Protein AF-A0A1I7U1T8-F1 (afdb_monomer_lite)

Secondary structure (DSSP, 8-state):
-PPPPTTTTS-------TTEETTEE--TT-EEEEEETTEEEEEEEEEEETTEEEEEETTTTEEEEEEGGGEE---HHHHHHHHHHHHT-GGGTT-HHHHHHHHHHHHHHHH------PPPPPP--S-EE-TTTTTT--SPPS---PPPTTEEEEEETTTEEEEEESSPPPTT--------EEEEHHHHHHHHHHHHHHT-TT----EEEEEEEETTEEEEEEEE-SSS--TT-

Foldseek 3Di:
DDDDDPPPPPDDPDPADQQADVNHHADQQAWWWACDPNDTAIWGFHADDGQWTWIQRPVPRDIDIDGSNRIHDDQLVCLVVVLVVRVPDPSCPVVVVRSVVVVVSSVCNVPDDPPDPDDDDDAPQAEAEDPQCCVQDDDGDPDWFDADPQKDWDADDSLGIDIDGNDDDDPPDDRTDWHAYKHAPVVLVVVVVVLVVVPDPNDDWSKDWDWDDRPPDIGIIIGGCPPHTDNND

Organism: NCBI:txid1561998

Radius of gyration: 25.33 Å; chains: 1; bounding box: 54×49×69 Å

Structure (mmCIF, N/CA/C/O backbone):
data_AF-A0A1I7U1T8-F1
#
_entry.id   AF-A0A1I7U1T8-F1
#
loop_
_atom_site.group_PDB
_atom_site.id
_atom_site.type_symbol
_atom_site.label_atom_id
_atom_site.label_alt_id
_atom_site.label_comp_id
_atom_site.label_asym_id
_atom_site.label_entity_id
_atom_site.label_seq_id
_atom_site.pdbx_PDB_ins_code
_atom_site.Cartn_x
_atom_site.Cartn_y
_atom_site.Cartn_z
_atom_site.occupancy
_atom_site.B_iso_or_equiv
_atom_site.auth_seq_id
_atom_site.auth_comp_id
_atom_site.auth_asym_id
_atom_site.auth_atom_id
_atom_site.pdbx_PDB_model_num
ATOM 1 N N . MET A 1 1 ? -16.651 -28.161 5.334 1.00 35.50 1 MET A N 1
ATOM 2 C CA . MET A 1 1 ? -15.956 -26.950 4.847 1.00 35.50 1 MET A CA 1
ATOM 3 C C . MET A 1 1 ? -14.754 -26.743 5.749 1.00 35.50 1 MET A C 1
ATOM 5 O O . MET A 1 1 ? -14.942 -26.577 6.946 1.00 35.50 1 MET A O 1
ATOM 9 N N . ALA A 1 2 ? -13.546 -26.927 5.217 1.00 25.56 2 ALA A N 1
ATOM 10 C CA . ALA A 1 2 ? -12.315 -26.902 5.999 1.00 25.56 2 ALA A CA 1
ATOM 11 C C . ALA A 1 2 ? -11.925 -25.450 6.305 1.00 25.56 2 ALA A C 1
ATOM 13 O O . ALA A 1 2 ? -11.738 -24.650 5.391 1.00 25.56 2 ALA A O 1
ATOM 14 N N . PHE A 1 3 ? -11.850 -25.121 7.593 1.00 28.31 3 PHE A N 1
ATOM 15 C CA . PHE A 1 3 ? -11.291 -23.865 8.074 1.00 28.31 3 PHE A CA 1
ATOM 16 C C . PHE A 1 3 ? -9.786 -23.832 7.788 1.00 28.31 3 PHE A C 1
ATOM 18 O O . PHE A 1 3 ? -9.118 -24.864 7.858 1.00 28.31 3 PHE A O 1
ATOM 25 N N . GLY A 1 4 ? -9.282 -22.646 7.436 1.00 32.53 4 GLY A N 1
ATOM 26 C CA . GLY A 1 4 ? -7.881 -22.398 7.106 1.00 32.53 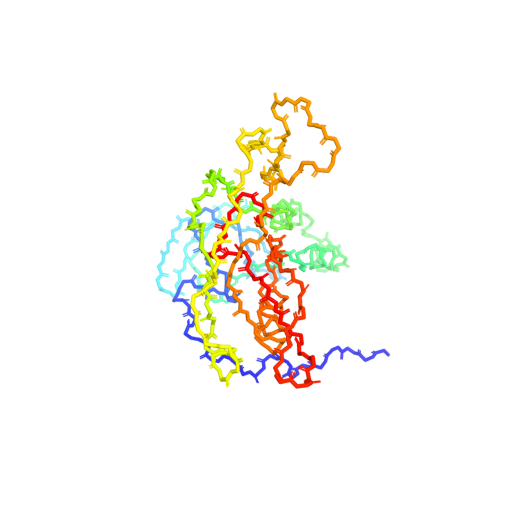4 GLY A CA 1
ATOM 27 C C . GLY A 1 4 ? -6.918 -23.002 8.127 1.00 32.53 4 GLY A C 1
ATOM 28 O O . GLY A 1 4 ? -7.147 -22.965 9.336 1.00 32.53 4 GLY A O 1
ATOM 29 N N . ASN A 1 5 ? -5.855 -23.597 7.598 1.00 28.83 5 ASN A N 1
ATOM 30 C CA . ASN A 1 5 ? -4.839 -24.327 8.336 1.00 28.83 5 ASN A CA 1
ATOM 31 C C . ASN A 1 5 ? -4.191 -23.408 9.391 1.00 28.83 5 ASN A C 1
ATOM 33 O O . ASN A 1 5 ? -3.573 -22.405 9.048 1.00 28.83 5 ASN A O 1
ATOM 37 N N . GLN A 1 6 ? -4.274 -23.764 10.678 1.00 37.41 6 GLN A N 1
ATOM 38 C CA . GLN A 1 6 ? -3.657 -23.027 11.800 1.00 37.41 6 GLN A CA 1
ATOM 39 C C . GLN A 1 6 ? -2.109 -23.010 11.772 1.00 37.41 6 GLN A C 1
ATOM 41 O O . GLN A 1 6 ? -1.472 -22.494 12.690 1.00 37.41 6 GLN A O 1
ATOM 46 N N . ASN A 1 7 ? -1.492 -23.561 10.724 1.00 36.50 7 ASN A N 1
ATOM 47 C CA . ASN A 1 7 ? -0.044 -23.678 10.572 1.00 36.50 7 ASN A CA 1
ATOM 48 C C . ASN A 1 7 ? 0.625 -22.484 9.866 1.00 36.50 7 ASN A C 1
ATOM 50 O O . ASN A 1 7 ? 1.849 -22.397 9.913 1.00 36.50 7 ASN A O 1
ATOM 54 N N . ASP A 1 8 ? -0.129 -21.531 9.308 1.00 37.78 8 ASP A N 1
ATOM 55 C CA . ASP A 1 8 ? 0.453 -20.354 8.628 1.00 37.78 8 ASP A CA 1
ATOM 56 C C . ASP A 1 8 ? 0.941 -19.250 9.591 1.00 37.78 8 ASP A C 1
ATOM 58 O O . ASP A 1 8 ? 1.492 -18.240 9.164 1.00 37.78 8 ASP A O 1
ATOM 62 N N . LEU A 1 9 ? 0.796 -19.440 10.909 1.00 39.72 9 LEU A N 1
ATOM 63 C CA . LEU A 1 9 ? 1.248 -18.487 11.937 1.00 39.72 9 LEU A CA 1
ATOM 64 C C . LEU A 1 9 ? 2.606 -18.837 12.571 1.00 39.72 9 LEU A C 1
ATOM 66 O O . LEU A 1 9 ? 3.002 -18.211 13.554 1.00 39.72 9 LEU A O 1
ATOM 70 N N . LYS A 1 10 ? 3.341 -19.830 12.053 1.00 41.06 10 LYS A N 1
ATOM 71 C CA . LYS A 1 10 ? 4.629 -20.254 12.630 1.00 41.06 10 LYS A CA 1
ATOM 72 C C . LYS A 1 10 ? 5.784 -20.173 11.635 1.00 41.06 10 LYS A C 1
ATOM 74 O O . LYS A 1 10 ? 6.161 -21.185 11.053 1.00 41.06 10 LYS A O 1
ATOM 79 N N . LYS A 1 11 ? 6.374 -18.979 11.524 1.00 37.72 11 LYS A N 1
ATOM 80 C CA . LYS A 1 11 ? 7.823 -18.691 11.412 1.00 37.72 11 LYS A CA 1
ATOM 81 C C . LYS A 1 11 ? 7.998 -17.291 10.837 1.00 37.72 11 LYS A C 1
ATOM 83 O O . LYS A 1 11 ? 8.074 -17.125 9.633 1.00 37.72 11 LYS A O 1
ATOM 88 N N . ASP A 1 12 ? 8.056 -16.314 11.723 1.00 37.75 12 ASP A N 1
ATOM 89 C CA . ASP A 1 12 ? 8.721 -15.039 11.480 1.00 37.75 12 ASP A CA 1
ATOM 90 C C . ASP A 1 12 ? 8.930 -14.430 12.869 1.00 37.75 12 ASP A C 1
ATOM 92 O O . ASP A 1 12 ? 8.155 -13.598 13.337 1.00 37.75 12 ASP A O 1
ATOM 96 N N . GLU A 1 13 ? 9.964 -14.890 13.577 1.00 39.41 13 GLU A N 1
ATOM 97 C CA . GLU A 1 13 ? 10.547 -14.116 14.680 1.00 39.41 13 GLU A CA 1
ATOM 98 C C . GLU A 1 13 ? 11.261 -12.905 14.062 1.00 39.41 13 GLU A C 1
ATOM 100 O O . GLU A 1 13 ? 12.484 -12.809 14.029 1.00 39.41 13 GLU A O 1
ATOM 105 N N . LYS A 1 14 ? 10.479 -11.999 13.469 1.00 46.69 14 LYS A N 1
ATOM 106 C CA . LYS A 1 14 ? 10.933 -10.650 13.157 1.00 46.69 14 LYS A CA 1
ATOM 107 C C . LYS A 1 14 ? 11.093 -9.930 14.488 1.00 46.69 14 LYS A C 1
ATOM 109 O O . LYS A 1 14 ? 10.280 -10.124 15.392 1.00 46.69 14 LYS A O 1
ATOM 114 N N . GLU A 1 15 ? 12.135 -9.113 14.600 1.00 43.22 15 GLU A N 1
ATOM 115 C CA . GLU A 1 15 ? 12.302 -8.138 15.677 1.00 43.22 15 GLU A CA 1
ATOM 116 C C . GLU A 1 15 ? 11.056 -7.243 15.713 1.00 43.22 15 GLU A C 1
ATOM 118 O O . GLU A 1 15 ? 10.948 -6.238 15.010 1.00 43.22 15 GLU A O 1
ATOM 123 N N . ASN A 1 16 ? 10.046 -7.674 16.467 1.00 45.03 16 ASN A N 1
ATOM 124 C CA . ASN A 1 16 ? 8.816 -6.931 16.646 1.00 45.03 16 ASN A CA 1
ATOM 125 C C . ASN A 1 16 ? 9.204 -5.615 17.312 1.00 45.03 16 ASN A C 1
ATOM 127 O O . ASN A 1 16 ? 9.853 -5.622 18.359 1.00 45.03 16 ASN A O 1
ATOM 131 N N . CYS A 1 17 ? 8.824 -4.488 16.705 1.00 47.19 17 CYS A N 1
ATOM 132 C CA . CYS A 1 17 ? 9.044 -3.187 17.324 1.00 47.19 17 CYS A CA 1
ATOM 133 C C . CYS A 1 17 ? 8.508 -3.230 18.766 1.00 47.19 17 CYS A C 1
ATOM 135 O O . CYS A 1 17 ? 7.403 -3.718 18.997 1.00 47.19 17 CYS A O 1
ATOM 137 N N . GLU A 1 18 ? 9.282 -2.736 19.738 1.00 46.44 18 GLU A N 1
ATOM 138 C CA . GLU A 1 18 ? 8.973 -2.891 21.175 1.00 46.44 18 GLU A CA 1
ATOM 139 C C . GLU A 1 18 ? 7.609 -2.291 21.580 1.00 46.44 18 GLU A C 1
ATOM 141 O O . GLU A 1 18 ? 7.050 -2.636 22.618 1.00 46.44 18 GLU A O 1
ATOM 146 N N . ASN A 1 19 ? 7.062 -1.409 20.738 1.00 43.09 19 ASN A N 1
ATOM 147 C CA . ASN A 1 19 ? 5.770 -0.739 20.911 1.00 43.09 19 ASN A CA 1
ATOM 148 C C . ASN A 1 19 ? 4.674 -1.278 19.969 1.00 43.09 19 ASN A C 1
ATOM 150 O O . ASN A 1 19 ? 3.601 -0.680 19.852 1.00 43.09 19 ASN A O 1
ATOM 154 N N . CYS A 1 20 ? 4.956 -2.362 19.248 1.00 49.81 20 CYS A N 1
ATOM 155 C CA . CYS A 1 20 ? 4.094 -2.929 18.226 1.00 49.81 20 CYS A CA 1
ATOM 156 C C . CYS A 1 20 ? 3.466 -4.232 18.729 1.00 49.81 20 CYS A C 1
ATOM 158 O O . CYS A 1 20 ? 4.148 -5.213 19.007 1.00 49.81 20 CYS A O 1
ATOM 160 N N . MET A 1 21 ? 2.139 -4.254 18.797 1.00 53.59 21 MET A N 1
ATOM 161 C CA . MET A 1 21 ? 1.345 -5.449 19.079 1.00 53.59 21 MET A CA 1
ATOM 162 C C . MET A 1 21 ? 0.766 -5.949 17.758 1.00 53.59 21 MET A C 1
ATOM 164 O O . MET A 1 21 ? 0.070 -5.195 17.080 1.00 53.59 21 MET A O 1
ATOM 168 N N . PHE A 1 22 ? 1.080 -7.187 17.361 1.00 53.50 22 PHE A N 1
ATOM 169 C CA . PHE A 1 22 ? 0.676 -7.750 16.060 1.00 53.50 22 PHE A CA 1
ATOM 170 C C . PHE A 1 22 ? 1.035 -6.829 14.871 1.00 53.50 22 PHE A C 1
ATOM 172 O O . PHE A 1 22 ? 0.193 -6.541 14.021 1.00 53.50 22 PHE A O 1
ATOM 179 N N . ASN A 1 23 ? 2.265 -6.296 14.845 1.00 49.19 23 ASN A N 1
ATOM 180 C CA . ASN A 1 23 ? 2.746 -5.320 13.848 1.00 49.19 23 ASN A CA 1
ATOM 181 C C . ASN A 1 23 ? 1.962 -3.994 13.780 1.00 49.19 23 ASN A C 1
ATOM 183 O O . ASN A 1 23 ? 2.115 -3.233 12.829 1.00 49.19 23 ASN A O 1
ATOM 187 N N . THR A 1 24 ? 1.146 -3.676 14.789 1.00 56.00 24 THR A N 1
ATOM 188 C CA . THR A 1 24 ? 0.450 -2.389 14.888 1.00 56.00 24 THR A CA 1
ATOM 189 C C . THR A 1 24 ? 1.041 -1.565 16.027 1.00 56.00 24 THR A C 1
ATOM 191 O O . THR A 1 24 ? 0.975 -1.967 17.189 1.00 56.00 24 THR A O 1
ATOM 194 N N . GLN A 1 25 ? 1.609 -0.400 15.704 1.00 64.31 25 GLN A N 1
ATOM 195 C CA . GLN A 1 25 ? 2.043 0.572 16.708 1.00 64.31 25 GLN A CA 1
ATOM 196 C C . GLN A 1 25 ? 0.813 1.121 17.446 1.00 64.31 25 GLN A C 1
ATOM 198 O O . GLN A 1 25 ? -0.142 1.569 16.809 1.00 64.31 25 GLN A O 1
ATOM 203 N N . MET A 1 26 ? 0.833 1.086 18.778 1.00 72.31 26 MET A N 1
ATOM 204 C CA . MET A 1 26 ? -0.190 1.714 19.619 1.00 72.31 26 MET A CA 1
ATOM 205 C C . MET A 1 26 ? 0.334 3.055 20.145 1.00 72.31 26 MET A C 1
ATOM 207 O O . MET A 1 26 ? 1.429 3.117 20.703 1.00 72.31 26 MET A O 1
ATOM 211 N N . ARG A 1 27 ? -0.419 4.134 19.936 1.00 74.62 27 ARG A N 1
ATOM 212 C CA . ARG A 1 27 ? -0.057 5.510 20.301 1.00 74.62 27 ARG A CA 1
ATOM 213 C C . ARG A 1 27 ? -1.018 6.062 21.347 1.00 74.62 27 ARG A C 1
ATOM 215 O O . ARG A 1 27 ? -2.168 5.641 21.439 1.00 74.62 27 ARG A O 1
ATOM 222 N N . VAL A 1 28 ? -0.557 7.049 22.112 1.00 81.12 28 VAL A N 1
ATOM 223 C CA . VAL A 1 28 ? -1.450 7.855 22.957 1.00 81.12 28 VAL A CA 1
ATOM 224 C C . VAL A 1 28 ? -2.541 8.473 22.078 1.00 81.12 28 VAL A C 1
ATOM 226 O O . VAL A 1 28 ? -2.252 8.985 21.000 1.00 81.12 28 VAL A O 1
ATOM 229 N N . GLY A 1 29 ? -3.789 8.388 22.530 1.00 82.31 29 GLY A N 1
ATOM 230 C CA . GLY A 1 29 ? -4.977 8.812 21.793 1.00 82.31 29 GLY A CA 1
ATOM 231 C C . GLY A 1 29 ? -5.651 7.710 20.971 1.00 82.31 29 GLY A C 1
ATOM 232 O O . GLY A 1 29 ? -6.831 7.863 20.653 1.00 82.31 29 GLY A O 1
ATOM 233 N N . ASP A 1 30 ? -4.972 6.591 20.684 1.00 83.44 30 ASP A N 1
ATOM 234 C CA . ASP A 1 30 ? -5.569 5.498 19.908 1.00 83.44 30 ASP A CA 1
ATOM 235 C C . ASP A 1 30 ? -6.756 4.857 20.645 1.00 83.44 30 ASP A C 1
ATOM 237 O O . ASP A 1 30 ? -6.697 4.579 21.850 1.00 83.44 30 ASP A O 1
ATOM 241 N N . GLY A 1 31 ? -7.815 4.567 19.884 1.00 88.00 31 GLY A N 1
ATOM 242 C CA . GLY A 1 31 ? -8.914 3.701 20.304 1.00 88.00 31 GLY A CA 1
ATOM 243 C C . GLY A 1 31 ? -8.498 2.228 20.287 1.00 88.00 31 GLY A C 1
ATOM 244 O O . GLY A 1 31 ? -7.951 1.727 19.300 1.00 88.00 31 GLY A O 1
ATOM 245 N N . VAL A 1 32 ? -8.760 1.531 21.387 1.00 90.31 32 VAL A N 1
ATOM 246 C CA . VAL A 1 32 ? -8.413 0.122 21.609 1.00 90.31 32 VAL A CA 1
ATOM 247 C C . VAL A 1 32 ? -9.544 -0.598 22.338 1.00 90.31 32 VAL A C 1
ATOM 249 O O . VAL A 1 32 ? -10.439 0.033 22.895 1.00 90.31 32 VAL A O 1
ATOM 252 N N . LEU A 1 33 ? -9.506 -1.928 22.348 1.00 92.00 33 LEU A N 1
ATOM 253 C CA . LEU A 1 33 ? -10.400 -2.749 23.153 1.00 92.00 33 LEU A CA 1
ATOM 254 C C . LEU A 1 33 ? -9.673 -3.355 24.348 1.00 92.00 33 LEU A C 1
ATOM 256 O O . LEU A 1 33 ? -8.547 -3.847 24.234 1.00 92.00 33 LEU A O 1
ATOM 260 N N . VAL A 1 34 ? -10.370 -3.374 25.480 1.00 92.56 34 VAL A N 1
ATOM 261 C CA . VAL A 1 34 ? -9.947 -4.037 26.714 1.00 92.56 34 VAL A CA 1
ATOM 262 C C . VAL A 1 34 ? -10.961 -5.087 27.105 1.00 92.56 34 VAL A C 1
ATOM 264 O O . VAL A 1 34 ? -12.157 -4.820 27.097 1.00 92.56 34 VAL A O 1
ATOM 267 N N . PHE A 1 35 ? -10.502 -6.282 27.459 1.00 90.00 35 PHE A N 1
ATOM 268 C CA . PHE A 1 35 ? -11.395 -7.317 27.962 1.00 90.00 35 PHE A CA 1
ATOM 269 C C . PHE A 1 35 ? -11.582 -7.149 29.473 1.00 90.00 35 PHE A C 1
ATOM 271 O O . PHE A 1 35 ? -10.647 -7.374 30.242 1.00 90.00 35 PHE A O 1
ATOM 278 N N . THR A 1 36 ? -12.769 -6.718 29.902 1.00 83.81 36 THR A N 1
ATOM 279 C CA . THR A 1 36 ? -13.114 -6.515 31.316 1.00 83.81 36 THR A CA 1
ATOM 280 C C . THR A 1 36 ? -14.557 -6.936 31.576 1.00 83.81 36 THR A C 1
ATOM 282 O O . THR A 1 36 ? -15.438 -6.721 30.746 1.00 83.81 36 THR A O 1
ATOM 285 N N . ASN A 1 37 ? -14.823 -7.528 32.745 1.00 76.88 37 ASN A N 1
ATOM 286 C CA . ASN A 1 37 ? -16.169 -7.969 33.137 1.00 76.88 37 ASN A CA 1
ATOM 287 C C . ASN A 1 37 ? -16.862 -8.807 32.041 1.00 76.88 37 ASN A C 1
ATOM 289 O O . ASN A 1 37 ? -17.996 -8.531 31.669 1.00 76.88 37 ASN A O 1
ATOM 293 N N . SER A 1 38 ? -16.141 -9.801 31.509 1.00 82.50 38 SER A N 1
ATOM 294 C CA . SER A 1 38 ? -16.616 -10.773 30.506 1.00 82.50 38 SER A CA 1
ATOM 295 C C . SER A 1 38 ? -16.892 -10.240 29.093 1.00 82.50 38 SER A C 1
ATOM 297 O O . SER A 1 38 ? -17.262 -11.029 28.225 1.00 82.50 38 SER A O 1
ATOM 299 N N . VAL A 1 39 ? -16.649 -8.953 28.822 1.00 90.00 39 VAL A N 1
ATOM 300 C CA . VAL A 1 39 ? -16.802 -8.348 27.489 1.00 90.00 39 VAL A CA 1
ATOM 301 C C . VAL A 1 39 ? -15.589 -7.519 27.087 1.00 90.00 39 VAL A C 1
ATOM 303 O O . VAL A 1 39 ? -14.865 -6.982 27.923 1.00 90.00 39 VAL A O 1
ATOM 306 N N . PHE A 1 40 ? -15.367 -7.367 25.782 1.00 92.19 40 PHE A N 1
ATOM 307 C CA . PHE A 1 40 ? -14.561 -6.252 25.293 1.00 92.19 40 PHE A CA 1
ATOM 308 C C . PHE A 1 40 ? -15.307 -4.942 25.503 1.00 92.19 40 PHE A C 1
ATOM 310 O O . PHE A 1 40 ? -16.483 -4.844 25.156 1.00 92.19 40 PHE A O 1
ATOM 317 N N . ARG A 1 41 ? -14.584 -3.948 26.012 1.00 92.81 41 ARG A N 1
ATOM 318 C CA . ARG A 1 41 ? -15.007 -2.558 26.147 1.00 92.81 41 ARG A CA 1
ATOM 319 C C . ARG A 1 41 ? -14.089 -1.657 25.349 1.00 92.81 41 ARG A C 1
ATOM 321 O O . ARG A 1 41 ? -12.888 -1.916 25.240 1.00 92.81 41 ARG A O 1
ATOM 328 N N . ALA A 1 42 ? -14.655 -0.582 24.827 1.00 93.44 42 ALA A N 1
ATOM 329 C CA . ALA A 1 42 ? -13.893 0.457 24.163 1.00 93.44 42 ALA A CA 1
ATOM 330 C C . ALA A 1 42 ? -13.079 1.264 25.182 1.00 93.44 42 ALA A C 1
ATOM 332 O O . ALA A 1 42 ? -13.598 1.702 26.211 1.00 93.44 42 ALA A O 1
ATOM 333 N N . ALA A 1 43 ? -11.805 1.490 24.886 1.00 94.31 43 ALA A N 1
ATOM 334 C CA . ALA A 1 43 ? -10.914 2.301 25.697 1.00 94.31 43 ALA A CA 1
ATOM 335 C C . ALA A 1 43 ? -10.026 3.191 24.820 1.00 94.31 43 ALA A C 1
ATOM 337 O O . ALA A 1 43 ? -9.859 2.947 23.623 1.00 94.31 43 ALA A O 1
ATOM 338 N N . ARG A 1 44 ? -9.443 4.228 25.420 1.00 92.75 44 ARG A N 1
ATOM 339 C CA . ARG A 1 44 ? -8.471 5.114 24.770 1.00 92.75 44 ARG A CA 1
ATOM 340 C C . ARG A 1 44 ? -7.162 5.113 25.538 1.00 92.75 44 ARG A C 1
ATOM 342 O O . ARG A 1 44 ? -7.169 5.218 26.760 1.00 92.75 44 ARG A O 1
ATOM 349 N N . ILE A 1 45 ? -6.041 5.014 24.827 1.00 90.25 45 ILE A N 1
ATOM 350 C CA . ILE A 1 45 ? -4.714 5.086 25.448 1.00 90.25 45 ILE A CA 1
ATOM 351 C C . ILE A 1 45 ? -4.458 6.521 25.914 1.00 90.25 45 ILE A C 1
ATOM 353 O O . ILE A 1 45 ? -4.412 7.437 25.096 1.00 90.25 45 ILE A O 1
ATOM 357 N N . MET A 1 46 ? -4.269 6.714 27.218 1.00 90.50 46 MET A N 1
ATOM 358 C CA . MET A 1 46 ? -4.057 8.034 27.824 1.00 90.50 46 MET A CA 1
ATOM 359 C C . MET A 1 46 ? -2.574 8.337 28.022 1.00 90.50 46 MET A C 1
ATOM 361 O O . MET A 1 46 ? -2.120 9.455 27.797 1.00 90.50 46 MET A O 1
ATOM 365 N N . SER A 1 47 ? -1.806 7.334 28.434 1.00 84.31 47 SER A N 1
ATOM 366 C CA . SER A 1 47 ? -0.359 7.416 28.620 1.00 84.31 47 SER A CA 1
ATOM 367 C C . SER A 1 47 ? 0.218 6.007 28.717 1.00 84.31 47 SER A C 1
ATOM 369 O O . SER A 1 47 ? -0.515 5.035 28.902 1.00 84.31 47 SER A O 1
ATOM 371 N N . GLY A 1 48 ? 1.531 5.850 28.579 1.00 71.62 48 GLY A N 1
ATOM 372 C CA . GLY A 1 48 ? 2.143 4.538 28.756 1.00 71.62 48 GLY A CA 1
ATOM 373 C C . GLY A 1 48 ? 3.541 4.415 28.179 1.00 71.62 48 GLY A C 1
ATOM 374 O O . GLY A 1 48 ? 4.036 5.316 27.504 1.00 71.62 48 GLY A O 1
ATOM 375 N N . GLY A 1 49 ? 4.168 3.281 28.482 1.00 64.12 49 GLY A N 1
ATOM 376 C CA . GLY A 1 49 ? 5.537 2.951 28.107 1.00 64.12 49 GLY A CA 1
ATOM 377 C C . GLY A 1 49 ? 5.725 1.438 27.993 1.00 64.12 49 GLY A C 1
ATOM 378 O O . GLY A 1 49 ? 4.760 0.694 27.818 1.00 64.12 49 GLY A O 1
ATOM 379 N N . ARG A 1 50 ? 6.974 0.967 28.078 1.00 62.19 50 ARG A N 1
ATOM 380 C CA . ARG A 1 50 ? 7.302 -0.453 27.867 1.00 62.19 50 ARG A CA 1
ATOM 381 C C . ARG A 1 50 ? 6.489 -1.363 28.799 1.00 62.19 50 ARG A C 1
ATOM 383 O O . ARG A 1 50 ? 6.560 -1.243 30.018 1.00 62.19 50 ARG A O 1
ATOM 390 N N . GLY A 1 51 ? 5.742 -2.297 28.209 1.00 74.44 51 GLY A N 1
ATOM 391 C CA . GLY A 1 51 ? 5.054 -3.393 28.902 1.00 74.44 51 GLY A CA 1
ATOM 392 C C . GLY A 1 51 ? 3.636 -3.099 29.407 1.00 74.44 51 GLY A C 1
ATOM 393 O O . GLY A 1 51 ? 2.823 -4.025 29.436 1.00 74.44 51 GLY A O 1
ATOM 394 N N . ALA A 1 52 ? 3.298 -1.850 29.741 1.00 85.88 52 ALA A N 1
ATOM 395 C CA . ALA A 1 52 ? 1.974 -1.473 30.241 1.00 85.88 52 ALA A CA 1
ATOM 396 C C . ALA A 1 52 ? 1.572 -0.047 29.844 1.00 85.88 52 ALA A C 1
ATOM 398 O O . ALA A 1 52 ? 2.406 0.846 29.682 1.00 85.88 52 ALA A O 1
ATOM 399 N N . VAL A 1 53 ? 0.265 0.160 29.721 1.00 89.25 53 VAL A N 1
ATOM 400 C CA . VAL A 1 53 ? -0.340 1.434 29.339 1.00 89.25 53 VAL A CA 1
ATOM 401 C C . VAL A 1 53 ? -1.516 1.759 30.250 1.00 89.25 53 VAL A C 1
ATOM 403 O O . VAL A 1 53 ? -2.185 0.864 30.771 1.00 89.25 53 VAL A O 1
ATOM 406 N N . VAL A 1 54 ? -1.760 3.051 30.443 1.00 92.62 54 VAL A N 1
ATOM 407 C CA . VAL A 1 54 ? -2.956 3.568 31.102 1.00 92.62 54 VAL A CA 1
ATOM 408 C C . VAL A 1 54 ? -3.991 3.852 30.029 1.00 92.62 54 VAL A C 1
ATOM 410 O O . VAL A 1 54 ? -3.728 4.584 29.069 1.00 92.62 54 VAL A O 1
ATOM 413 N N . VAL A 1 55 ? -5.176 3.284 30.200 1.00 93.62 55 VAL A N 1
ATOM 414 C CA . VAL A 1 55 ? -6.303 3.491 29.297 1.00 93.62 55 VAL A CA 1
ATOM 415 C C . VAL A 1 55 ? -7.508 4.031 30.047 1.00 93.62 55 VAL A C 1
ATOM 417 O O . VAL A 1 55 ? -7.776 3.608 31.168 1.00 93.62 55 VAL A O 1
ATOM 420 N N . GLU A 1 56 ? -8.252 4.933 29.417 1.00 95.50 56 GLU A N 1
ATOM 421 C CA . GLU A 1 56 ? -9.580 5.343 29.874 1.00 95.50 56 GLU A CA 1
ATOM 422 C C . GLU A 1 56 ? -10.615 4.432 29.210 1.00 95.50 56 GLU A C 1
ATOM 424 O O . GLU A 1 56 ? -10.737 4.430 27.983 1.00 95.50 56 GLU A O 1
ATOM 429 N N . VAL A 1 57 ? -11.376 3.668 29.996 1.00 94.25 57 VAL A N 1
ATOM 430 C CA . VAL A 1 57 ? -12.546 2.931 29.496 1.00 94.25 57 VAL A CA 1
ATOM 431 C C . VAL A 1 57 ? -13.632 3.941 29.146 1.00 94.25 57 VAL A C 1
ATOM 433 O O . VAL A 1 57 ? -14.094 4.688 30.007 1.00 94.25 57 VAL A O 1
ATOM 436 N N . LEU A 1 58 ? -14.054 3.973 27.884 1.00 92.94 58 LEU A N 1
ATOM 437 C CA . LEU A 1 58 ? -14.898 5.049 27.369 1.00 92.94 58 LEU A CA 1
ATOM 438 C C . LEU A 1 58 ? -16.302 5.052 27.978 1.00 92.94 58 LEU A C 1
ATOM 440 O O . LEU A 1 58 ? -16.856 6.135 28.169 1.00 92.94 58 LEU A O 1
ATOM 444 N N . SER A 1 59 ? -16.844 3.876 28.302 1.00 90.94 59 SER A N 1
ATOM 445 C CA . SER A 1 59 ? -18.182 3.724 28.878 1.00 90.94 59 SER A CA 1
ATOM 446 C C . SER A 1 59 ? -18.266 4.145 30.345 1.00 90.94 59 SER A C 1
ATOM 448 O O . SER A 1 59 ? -19.249 4.761 30.745 1.00 90.94 59 SER A O 1
ATOM 450 N N . THR A 1 60 ? -17.240 3.851 31.150 1.00 90.62 60 THR A N 1
ATOM 451 C CA . THR A 1 60 ? -17.236 4.132 32.599 1.00 90.62 60 THR A CA 1
ATOM 452 C C . THR A 1 60 ? -16.365 5.319 33.000 1.00 90.62 60 THR A C 1
ATOM 454 O O . THR A 1 60 ? -16.374 5.710 34.165 1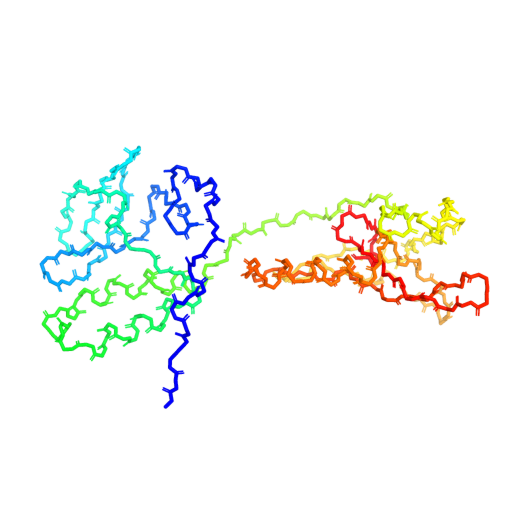.00 90.62 60 THR A O 1
ATOM 457 N N . LYS A 1 61 ? -15.575 5.869 32.069 1.00 92.19 61 LYS A N 1
ATOM 458 C CA . LYS A 1 61 ? -14.560 6.911 32.320 1.00 92.19 61 LYS A CA 1
ATOM 459 C C . LYS A 1 61 ? -13.529 6.527 33.379 1.00 92.19 61 LYS A C 1
ATOM 461 O O . LYS A 1 61 ? -12.930 7.374 34.033 1.00 92.19 61 LYS A O 1
ATOM 466 N N . THR A 1 62 ? -13.320 5.226 33.559 1.00 93.06 62 THR A N 1
ATOM 467 C CA . THR A 1 62 ? -12.370 4.695 34.534 1.00 93.06 62 THR A CA 1
ATOM 468 C C . THR A 1 62 ? -11.003 4.532 33.894 1.00 93.06 62 THR A C 1
ATOM 470 O O . THR A 1 62 ? -10.890 3.959 32.811 1.00 93.06 62 THR A O 1
ATOM 473 N N . ASN A 1 63 ? -9.963 4.974 34.597 1.00 93.62 63 ASN A N 1
ATOM 474 C CA . ASN A 1 63 ? -8.584 4.745 34.189 1.00 93.62 63 ASN A CA 1
ATOM 475 C C . ASN A 1 63 ? -8.091 3.394 34.706 1.00 93.62 63 ASN A C 1
ATOM 477 O O . ASN A 1 63 ? -8.176 3.114 35.901 1.00 93.62 63 ASN A O 1
ATOM 481 N N . LEU A 1 64 ? -7.555 2.573 33.807 1.00 92.94 64 LEU A N 1
ATOM 482 C CA . LEU A 1 64 ? -6.996 1.262 34.116 1.00 92.94 64 LEU A CA 1
ATOM 483 C C . LEU A 1 64 ? -5.556 1.182 33.622 1.00 92.94 64 LEU A C 1
ATOM 485 O O . LEU A 1 64 ? -5.266 1.528 32.478 1.00 92.94 64 LEU A O 1
ATOM 489 N N . THR A 1 65 ? -4.666 0.665 34.464 1.00 92.62 65 THR A N 1
ATOM 490 C CA . THR A 1 65 ? -3.320 0.268 34.043 1.00 92.62 65 THR A CA 1
ATOM 491 C C . THR A 1 65 ? -3.368 -1.180 33.596 1.00 92.62 65 THR A C 1
ATOM 493 O O . THR A 1 65 ? -3.668 -2.069 34.392 1.00 92.62 65 THR A O 1
ATOM 496 N N . ILE A 1 66 ? -3.067 -1.425 32.326 1.00 89.62 66 ILE A N 1
ATOM 497 C CA . ILE A 1 66 ? -3.149 -2.755 31.729 1.00 89.62 66 ILE A CA 1
ATOM 498 C C . ILE A 1 66 ? -1.871 -3.098 30.965 1.00 89.62 66 ILE A C 1
ATOM 500 O O . ILE A 1 66 ? -1.241 -2.216 30.375 1.00 89.62 66 ILE A O 1
ATOM 504 N N . PRO A 1 67 ? -1.470 -4.380 30.938 1.00 88.31 67 PRO A N 1
ATOM 505 C CA . PRO A 1 67 ? -0.371 -4.809 30.091 1.00 88.31 67 PRO A CA 1
ATOM 506 C C . PRO A 1 67 ? -0.669 -4.500 28.623 1.00 88.31 67 PRO A C 1
ATOM 508 O O . PRO A 1 67 ? -1.775 -4.761 28.150 1.00 88.31 67 PRO A O 1
ATOM 511 N N . LEU A 1 68 ? 0.335 -4.026 27.881 1.00 80.94 68 LEU A N 1
ATOM 512 C CA . LEU A 1 68 ? 0.200 -3.732 26.448 1.00 80.94 68 LEU A CA 1
ATOM 513 C C . LEU A 1 68 ? -0.295 -4.969 25.675 1.00 80.94 68 LEU A C 1
ATOM 515 O O . LEU A 1 68 ? -1.123 -4.861 24.777 1.00 80.94 68 LEU A O 1
ATOM 519 N N . LYS A 1 69 ? 0.141 -6.163 26.102 1.00 81.19 69 LYS A N 1
ATOM 520 C CA . LYS A 1 69 ? -0.278 -7.450 25.529 1.00 81.19 69 LYS A CA 1
ATOM 521 C C . LYS A 1 69 ? -1.757 -7.802 25.707 1.00 81.19 69 LYS A C 1
ATOM 523 O O . LYS A 1 69 ? -2.250 -8.692 25.025 1.00 81.19 69 LYS A O 1
ATOM 528 N N . SER A 1 70 ? -2.439 -7.137 26.635 1.00 84.81 70 SER A N 1
ATOM 529 C CA . SER A 1 70 ? -3.861 -7.343 26.916 1.00 84.81 70 SER A CA 1
ATOM 530 C C . SER A 1 70 ? -4.758 -6.424 26.087 1.00 84.81 70 SER A C 1
ATOM 532 O O . SER A 1 70 ? -5.979 -6.557 26.143 1.00 84.81 70 SER A O 1
ATOM 534 N N . LEU A 1 71 ? -4.169 -5.487 25.337 1.00 87.25 71 LEU A N 1
ATOM 535 C CA . LEU A 1 71 ? -4.905 -4.641 24.416 1.00 87.25 71 LEU A CA 1
ATOM 536 C C . LEU A 1 71 ? -5.223 -5.374 23.127 1.00 87.25 71 LEU A C 1
ATOM 538 O O . LEU A 1 71 ? -4.357 -5.983 22.499 1.00 87.25 71 LEU A O 1
ATOM 542 N N . PHE A 1 72 ? -6.469 -5.229 22.694 1.00 86.75 72 PHE A N 1
ATOM 543 C CA . PHE A 1 72 ? -6.908 -5.719 21.407 1.00 86.75 72 PHE A CA 1
ATOM 544 C C . PHE A 1 72 ? -7.187 -4.550 20.465 1.00 86.75 72 PHE A C 1
ATOM 546 O O . PHE A 1 72 ? -7.974 -3.653 20.760 1.00 86.75 72 PHE A O 1
ATOM 553 N N . ARG A 1 73 ? -6.534 -4.564 19.304 1.00 81.12 73 ARG A N 1
ATOM 554 C CA . ARG A 1 73 ? -6.810 -3.646 18.200 1.00 81.12 73 ARG A CA 1
ATOM 555 C C . ARG A 1 73 ? -6.941 -4.492 16.938 1.00 81.12 73 ARG A C 1
ATOM 557 O O . ARG A 1 73 ? -5.939 -5.069 16.513 1.00 81.12 73 ARG A O 1
ATOM 564 N N . PRO A 1 74 ? -8.143 -4.620 16.356 1.00 77.44 74 PRO A N 1
ATOM 565 C CA . PRO A 1 74 ? -8.331 -5.465 15.189 1.00 77.44 74 PRO A CA 1
ATOM 566 C C . PRO A 1 74 ? -7.545 -4.913 13.995 1.00 77.44 74 PRO A C 1
ATOM 568 O O . PRO A 1 74 ? -7.388 -3.698 13.818 1.00 77.44 74 PRO A O 1
ATOM 571 N N . TYR A 1 75 ? -7.070 -5.821 13.148 1.00 73.62 75 TYR A N 1
ATOM 572 C CA . TYR A 1 75 ? -6.493 -5.447 11.864 1.00 73.62 75 TYR A CA 1
ATOM 573 C C . TYR A 1 75 ? -7.604 -4.884 10.950 1.00 73.62 75 TYR A C 1
ATOM 575 O O . TYR A 1 75 ? -8.679 -5.492 10.903 1.00 73.62 75 TYR A O 1
ATOM 583 N N . PRO A 1 76 ? -7.387 -3.766 10.218 1.00 75.19 76 PRO A N 1
ATOM 584 C CA . PRO A 1 76 ? -8.429 -3.080 9.437 1.00 75.19 76 PRO A CA 1
ATOM 585 C C . PRO A 1 76 ? -9.314 -4.006 8.594 1.00 75.19 76 PRO A C 1
ATOM 587 O O . PRO A 1 76 ? -10.538 -3.925 8.654 1.00 75.19 76 PRO A O 1
ATOM 590 N N . ARG A 1 77 ? -8.701 -4.964 7.886 1.00 72.38 77 ARG A N 1
ATOM 591 C CA . ARG A 1 77 ? -9.394 -5.908 6.992 1.00 72.38 77 ARG A CA 1
ATOM 592 C C . ARG A 1 77 ? -10.435 -6.789 7.690 1.00 72.38 77 ARG A C 1
ATOM 594 O O . ARG A 1 77 ? -11.423 -7.166 7.071 1.00 72.38 77 ARG A O 1
ATOM 601 N N . ILE A 1 78 ? -10.199 -7.153 8.949 1.00 77.44 78 ILE A N 1
ATOM 602 C CA . ILE A 1 78 ? -11.071 -8.063 9.709 1.00 77.44 78 ILE A CA 1
ATOM 603 C C . ILE A 1 78 ? -11.916 -7.333 10.751 1.00 77.44 78 ILE A C 1
ATOM 605 O O . ILE A 1 78 ? -12.752 -7.971 11.385 1.00 77.44 78 ILE A O 1
ATOM 609 N N . ALA A 1 79 ? -11.727 -6.018 10.915 1.00 83.06 79 ALA A N 1
ATOM 610 C CA . ALA A 1 79 ? -12.437 -5.216 11.903 1.00 83.06 79 ALA A CA 1
ATOM 611 C C . ALA A 1 79 ? -13.956 -5.408 11.768 1.00 83.06 79 ALA A C 1
ATOM 613 O O . ALA A 1 79 ? -14.582 -5.935 12.684 1.00 83.06 79 ALA A O 1
ATOM 614 N N . ASN A 1 80 ? -14.535 -5.118 10.600 1.00 81.75 80 ASN A N 1
ATOM 615 C CA . ASN A 1 80 ? -15.982 -5.264 10.383 1.00 81.75 80 ASN A CA 1
ATOM 616 C C . ASN A 1 80 ? -16.490 -6.689 10.658 1.00 81.75 80 ASN A C 1
ATOM 618 O O . ASN A 1 80 ? -17.555 -6.864 11.243 1.00 81.75 80 ASN A O 1
ATOM 622 N N . GLY A 1 81 ? -15.717 -7.713 10.276 1.00 84.38 81 GLY A N 1
ATOM 623 C CA . GLY A 1 81 ? -16.071 -9.111 10.529 1.00 84.38 81 GLY A CA 1
ATOM 624 C C . GLY A 1 81 ? -16.133 -9.441 12.021 1.00 84.38 81 GLY A C 1
ATOM 625 O O . GLY A 1 81 ? -17.101 -10.048 12.472 1.00 84.38 81 GLY A O 1
ATOM 626 N N . ILE A 1 82 ? -15.138 -8.994 12.791 1.00 87.50 82 ILE A N 1
ATOM 627 C CA . ILE A 1 82 ? -15.104 -9.172 14.247 1.00 87.50 82 ILE A CA 1
ATOM 628 C C . ILE A 1 82 ? -16.252 -8.408 14.911 1.00 87.50 82 ILE A C 1
ATOM 630 O O . ILE A 1 82 ? -16.949 -8.988 15.738 1.00 87.50 82 ILE A O 1
ATOM 634 N N . PHE A 1 83 ? -16.498 -7.150 14.528 1.00 90.94 83 PHE A N 1
ATOM 635 C CA . PHE A 1 83 ? -17.602 -6.369 15.093 1.00 90.94 83 PHE A CA 1
ATOM 636 C C . PHE A 1 83 ? -18.955 -7.045 14.852 1.00 90.94 83 PHE A C 1
ATOM 638 O O . PHE A 1 83 ? -19.734 -7.210 15.786 1.00 90.94 83 PHE A O 1
ATOM 645 N N . ASN A 1 84 ? -19.211 -7.511 13.627 1.00 88.81 84 ASN A N 1
ATOM 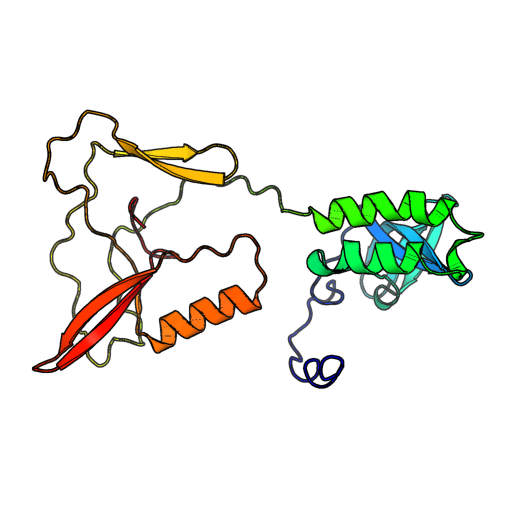646 C CA . ASN A 1 84 ? -20.451 -8.215 13.304 1.00 88.81 84 ASN A CA 1
ATOM 647 C C . ASN A 1 84 ? -20.612 -9.496 14.136 1.00 88.81 84 ASN A C 1
ATOM 649 O O . ASN A 1 84 ? -21.709 -9.790 14.598 1.00 88.81 84 ASN A O 1
ATOM 653 N N . GLN A 1 85 ? -19.530 -10.245 14.375 1.00 89.25 85 GLN A N 1
ATOM 654 C CA . GLN A 1 85 ? -19.573 -11.417 15.255 1.00 89.25 85 GLN A CA 1
ATOM 655 C C . GLN A 1 85 ? -19.833 -11.045 16.719 1.00 89.25 85 GLN A C 1
ATOM 657 O O . GLN A 1 85 ? -20.587 -11.744 17.391 1.00 89.25 85 GLN A O 1
ATOM 662 N N . MET A 1 86 ? -19.253 -9.945 17.209 1.00 89.81 86 MET A N 1
ATOM 663 C CA . MET A 1 86 ? -19.534 -9.430 18.552 1.00 89.81 86 MET A CA 1
ATOM 664 C C . MET A 1 86 ? -21.007 -9.028 18.688 1.00 89.81 86 MET A C 1
ATOM 666 O O . MET A 1 86 ? -21.647 -9.417 19.659 1.00 89.81 86 MET A O 1
ATOM 670 N N . ALA A 1 87 ? -21.558 -8.334 17.689 1.00 88.31 87 ALA A N 1
ATOM 671 C CA . ALA A 1 87 ? -22.950 -7.888 17.671 1.00 88.31 87 ALA A CA 1
ATOM 672 C C . ALA A 1 87 ? -23.970 -9.038 17.604 1.00 88.31 87 ALA A C 1
ATOM 674 O O . ALA A 1 87 ? -25.091 -8.891 18.076 1.00 88.31 87 ALA A O 1
ATOM 675 N N . LEU A 1 88 ? -23.590 -10.184 17.032 1.00 89.81 88 LEU A N 1
ATOM 676 C CA . LEU A 1 88 ? -24.419 -11.395 16.993 1.00 89.81 88 LEU A CA 1
ATOM 677 C C . LEU A 1 88 ? -24.244 -12.290 18.232 1.00 89.81 88 LEU A C 1
ATOM 679 O O . LEU A 1 88 ? -24.949 -13.291 18.372 1.00 89.81 88 LEU A O 1
ATOM 683 N N . SER A 1 89 ? -23.285 -11.985 19.109 1.00 88.56 89 SER A N 1
ATOM 684 C CA . SER A 1 89 ? -23.019 -12.792 20.297 1.00 88.56 89 SER A CA 1
ATOM 685 C C . SER A 1 89 ? -24.026 -12.491 21.401 1.00 88.56 89 SER A C 1
ATOM 687 O O . SER A 1 89 ? -24.192 -11.341 21.805 1.00 88.56 89 SER A O 1
ATOM 689 N N . LYS A 1 90 ? -24.599 -13.549 21.989 1.00 88.06 90 LYS A N 1
ATOM 690 C CA . LYS A 1 90 ? -25.486 -13.444 23.161 1.00 88.06 90 LYS A CA 1
ATOM 691 C C . LYS A 1 90 ? -24.831 -12.735 24.345 1.00 88.06 90 LYS A C 1
ATOM 693 O O . LYS A 1 90 ? -25.509 -12.122 25.156 1.00 88.06 90 LYS A O 1
ATOM 698 N N . THR A 1 91 ? -23.500 -12.792 24.431 1.00 86.31 91 THR A N 1
ATOM 699 C CA . THR A 1 91 ? -22.721 -12.108 25.468 1.00 86.31 91 THR A CA 1
ATOM 700 C C . THR A 1 91 ? -22.965 -10.597 25.480 1.00 86.31 91 THR A C 1
ATOM 702 O O . THR A 1 91 ? -22.801 -9.979 26.523 1.00 86.31 91 THR A O 1
ATOM 705 N N . TYR A 1 92 ? -23.360 -9.996 24.354 1.00 87.00 92 TYR A N 1
ATOM 706 C CA . TYR A 1 92 ? -23.573 -8.555 24.249 1.00 87.00 92 TYR A CA 1
ATOM 707 C C . TYR A 1 92 ? -25.038 -8.110 24.353 1.00 87.00 92 TYR A C 1
ATOM 709 O O . TYR A 1 92 ? -25.278 -6.907 24.342 1.00 87.00 92 TYR A O 1
ATOM 717 N N . GLU A 1 93 ? -26.000 -9.024 24.534 1.00 85.94 93 GLU A N 1
ATOM 718 C CA . GLU A 1 93 ? -27.425 -8.670 24.680 1.00 85.94 93 GLU A CA 1
ATOM 719 C C . GLU A 1 93 ? -27.662 -7.698 25.855 1.00 85.94 93 GLU A C 1
ATOM 721 O O . GLU A 1 93 ? -28.412 -6.733 25.729 1.00 85.94 93 GLU A O 1
ATOM 726 N N . GLU A 1 94 ? -26.952 -7.890 26.972 1.00 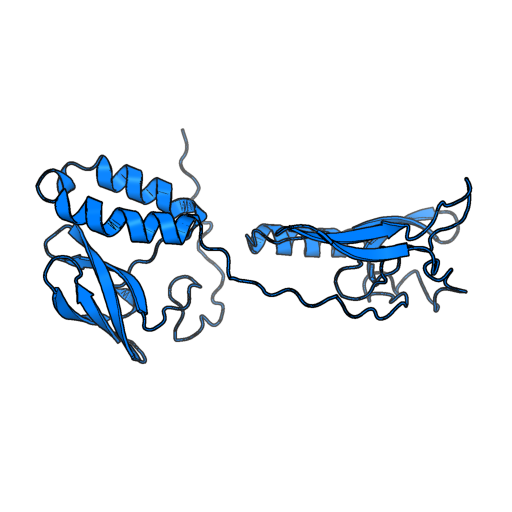85.25 94 GLU A N 1
ATOM 727 C CA . GLU A 1 94 ? -27.004 -7.019 28.161 1.00 85.25 94 GLU A CA 1
ATOM 728 C C . GLU A 1 94 ? -25.960 -5.881 28.133 1.00 85.25 94 GLU A C 1
ATOM 730 O O . GLU A 1 94 ? -25.900 -5.046 29.038 1.00 85.25 94 GLU A O 1
ATOM 735 N N . HIS A 1 95 ? -25.126 -5.828 27.091 1.00 87.44 95 HIS A N 1
ATOM 736 C CA . HIS A 1 95 ? -24.010 -4.887 26.942 1.00 87.44 95 HIS A CA 1
ATOM 737 C C . HIS A 1 95 ? -24.082 -4.111 25.622 1.00 87.44 95 HIS A C 1
ATOM 739 O O . HIS A 1 95 ? -23.058 -3.741 25.043 1.00 87.44 95 HIS A O 1
ATOM 745 N N . GLN A 1 96 ? -25.300 -3.845 25.145 1.00 88.19 96 GLN A N 1
ATOM 746 C CA . GLN A 1 96 ? -25.532 -3.170 23.870 1.00 88.19 96 GLN A CA 1
ATOM 747 C C . GLN A 1 96 ? -24.879 -1.780 23.809 1.00 88.19 96 GLN A C 1
ATOM 749 O O . GLN A 1 96 ? -24.342 -1.383 22.778 1.00 88.19 96 GLN A O 1
ATOM 754 N N . ASN A 1 97 ? -24.831 -1.079 24.945 1.00 89.69 97 ASN A N 1
ATOM 755 C CA . ASN A 1 97 ? -24.152 0.207 25.074 1.00 89.69 97 ASN A CA 1
ATOM 756 C C . ASN A 1 97 ? -22.644 0.121 24.774 1.00 89.69 97 ASN A C 1
ATOM 758 O O . ASN A 1 97 ? -22.069 1.072 24.254 1.00 89.69 97 ASN A O 1
ATOM 762 N N . GLU A 1 98 ? -21.987 -1.000 25.087 1.00 91.00 98 GLU A N 1
ATOM 763 C CA . GLU A 1 98 ? -20.575 -1.201 24.750 1.00 91.00 98 GLU A CA 1
ATOM 764 C C . GLU A 1 98 ? -20.405 -1.371 23.237 1.00 91.00 98 GLU A C 1
ATOM 766 O O . GLU A 1 98 ? -19.476 -0.803 22.668 1.00 91.00 98 GLU A O 1
ATOM 771 N N . LEU A 1 99 ? -21.319 -2.079 22.560 1.00 91.75 99 LEU A N 1
ATOM 772 C CA . LEU A 1 99 ? -21.278 -2.221 21.099 1.00 91.75 99 LEU A CA 1
ATOM 773 C C . LEU A 1 99 ? -21.394 -0.869 20.389 1.00 91.75 99 LEU A C 1
ATOM 775 O O . LEU A 1 99 ? -20.640 -0.619 19.447 1.00 91.75 99 LEU A O 1
ATOM 779 N N . ASP A 1 100 ? -22.269 0.016 20.868 1.00 91.69 100 ASP A N 1
ATOM 780 C CA . ASP A 1 100 ? -22.442 1.357 20.298 1.00 91.69 100 ASP A CA 1
ATOM 781 C C . ASP A 1 100 ? -21.164 2.204 20.403 1.00 91.69 100 ASP A C 1
ATOM 783 O O . ASP A 1 100 ? -20.839 2.960 19.490 1.00 91.69 100 ASP A O 1
ATOM 787 N N . ILE A 1 101 ? -20.396 2.046 21.486 1.00 92.62 101 ILE A N 1
ATOM 788 C CA . ILE A 1 101 ? -19.133 2.771 21.700 1.00 92.62 101 ILE A CA 1
ATOM 789 C C . ILE A 1 101 ? -17.974 2.112 20.932 1.00 92.62 101 ILE A C 1
ATOM 791 O O . ILE A 1 101 ? -17.048 2.789 20.481 1.00 92.62 101 ILE A O 1
ATOM 795 N N . ILE A 1 102 ? -18.012 0.790 20.761 1.00 92.31 102 ILE A N 1
ATOM 796 C CA . ILE A 1 102 ? -17.008 0.026 20.011 1.00 92.31 102 ILE A CA 1
ATOM 797 C C . ILE A 1 102 ? -17.120 0.293 18.507 1.00 92.31 102 ILE A C 1
ATOM 799 O O . ILE A 1 102 ? -16.096 0.377 17.824 1.00 92.31 102 ILE A O 1
ATOM 803 N N . LYS A 1 103 ? -18.343 0.445 17.990 1.00 90.81 103 LYS A N 1
ATOM 804 C CA . LYS A 1 103 ? -18.615 0.589 16.558 1.00 90.81 103 LYS A CA 1
ATOM 805 C C . LYS A 1 103 ? -17.787 1.700 15.885 1.00 90.81 103 LYS A C 1
ATOM 807 O O . LYS A 1 103 ? -17.097 1.370 14.921 1.00 90.81 103 LYS A O 1
ATOM 812 N N . PRO A 1 104 ? -17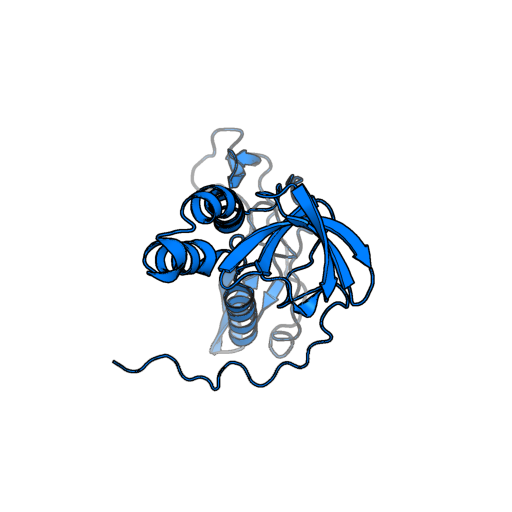.724 2.948 16.395 1.00 88.00 104 PRO A N 1
ATOM 813 C CA . PRO A 1 104 ? -16.888 3.996 15.807 1.00 88.00 104 PRO A CA 1
ATOM 814 C C . PRO A 1 104 ? -15.400 3.643 15.730 1.00 88.00 104 PRO A C 1
ATOM 816 O O . PRO A 1 104 ? -14.757 3.951 14.733 1.00 88.00 104 PRO A O 1
ATOM 819 N N . ILE A 1 105 ? -14.848 2.956 16.741 1.00 87.38 105 ILE A N 1
ATOM 820 C CA . ILE A 1 105 ? -13.435 2.529 16.739 1.00 87.38 105 ILE A CA 1
ATOM 821 C C . ILE A 1 105 ? -13.189 1.541 15.595 1.00 87.38 105 ILE A C 1
ATOM 823 O O . ILE A 1 105 ? -12.156 1.591 14.928 1.00 87.38 105 ILE A O 1
ATOM 827 N N . PHE A 1 106 ? -14.138 0.638 15.356 1.00 86.50 106 PHE A N 1
ATOM 828 C CA . PHE A 1 106 ? -14.056 -0.338 14.276 1.00 86.50 106 PHE A CA 1
ATOM 829 C C . PHE A 1 106 ? -14.262 0.288 12.900 1.00 86.50 106 PHE A C 1
ATOM 831 O O . PHE A 1 106 ? -13.523 -0.059 11.983 1.00 86.50 106 PHE A O 1
ATOM 838 N N . GLU A 1 107 ? -15.205 1.217 12.758 1.00 84.00 107 GLU A N 1
ATOM 839 C CA . GLU A 1 107 ? -15.447 1.956 11.515 1.00 84.00 107 GLU A CA 1
ATOM 840 C C . GLU A 1 107 ? -14.240 2.825 11.141 1.00 84.00 107 GLU A C 1
ATOM 842 O O . GLU A 1 107 ? -13.738 2.731 10.021 1.00 84.00 107 GLU A O 1
ATOM 847 N N . GLU A 1 108 ? -13.702 3.592 12.095 1.00 79.12 108 GLU A N 1
ATOM 848 C CA . GLU A 1 108 ? -12.470 4.364 11.914 1.00 79.12 108 GLU A CA 1
ATOM 849 C C . GLU A 1 108 ? -11.317 3.444 11.506 1.00 79.12 108 GLU A C 1
ATOM 851 O O . GLU A 1 108 ? -10.553 3.750 10.589 1.00 79.12 108 GLU A O 1
ATOM 856 N N . ARG A 1 109 ? -11.208 2.268 12.137 1.00 75.69 109 ARG A N 1
ATOM 857 C CA . ARG A 1 109 ? -10.134 1.323 11.838 1.00 75.69 109 ARG A CA 1
ATOM 858 C C . ARG A 1 109 ? -10.295 0.638 10.487 1.00 75.69 109 ARG A C 1
ATOM 860 O O . ARG A 1 109 ? -9.286 0.424 9.821 1.00 75.69 109 ARG A O 1
ATOM 867 N N . ALA A 1 110 ? -11.516 0.299 10.086 1.00 71.00 110 ALA A N 1
ATOM 868 C CA . ALA A 1 110 ? -11.817 -0.315 8.795 1.00 71.00 110 ALA A CA 1
ATOM 869 C C . ALA A 1 110 ? -11.531 0.641 7.628 1.00 71.00 110 ALA A C 1
ATOM 871 O O . ALA A 1 110 ? -11.166 0.192 6.543 1.00 71.00 110 ALA A O 1
ATOM 872 N N . VAL A 1 111 ? -11.670 1.949 7.863 1.00 65.94 111 VAL A N 1
ATOM 873 C CA . VAL A 1 111 ? -11.448 3.004 6.863 1.00 65.94 111 VAL A CA 1
ATOM 874 C C . VAL A 1 111 ? -10.067 3.656 7.002 1.00 65.94 111 VAL A C 1
ATOM 876 O O . VAL A 1 111 ? -9.698 4.463 6.152 1.00 65.94 111 VAL A O 1
ATOM 879 N N . PHE A 1 112 ? -9.279 3.299 8.026 1.00 59.84 112 PHE A N 1
ATOM 880 C CA . PHE A 1 112 ? -7.983 3.919 8.296 1.00 59.84 112 PHE A CA 1
ATOM 881 C C . PHE A 1 112 ? -7.076 3.868 7.062 1.00 59.84 112 PHE A C 1
ATOM 883 O O . PHE A 1 112 ? -6.533 2.824 6.699 1.00 59.84 112 PHE A O 1
ATOM 890 N N . LYS A 1 113 ? -6.892 5.042 6.463 1.00 54.38 113 LYS A N 1
ATOM 891 C CA . LYS A 1 113 ? -5.864 5.360 5.482 1.00 54.38 113 LYS A CA 1
ATOM 892 C C . LYS A 1 113 ? -5.065 6.507 6.090 1.00 54.38 113 LYS A C 1
ATOM 894 O O . LYS A 1 113 ? -5.691 7.491 6.489 1.00 54.38 113 LYS A O 1
ATOM 899 N N . PRO A 1 114 ? -3.735 6.399 6.236 1.00 51.56 114 PRO A N 1
ATOM 900 C CA . PRO A 1 114 ? -2.951 7.538 6.692 1.00 51.56 114 PRO A CA 1
ATOM 901 C C . PRO A 1 114 ? -3.234 8.737 5.778 1.00 51.56 114 PRO A C 1
ATOM 903 O O . PRO A 1 114 ? -3.374 8.585 4.566 1.00 51.56 114 PRO A O 1
ATOM 906 N N . GLU A 1 115 ? -3.354 9.933 6.350 1.00 47.09 115 GLU A N 1
ATOM 907 C CA . GLU A 1 115 ? -3.446 11.150 5.548 1.00 47.09 115 GLU A CA 1
ATOM 908 C C . GLU A 1 115 ? -2.076 11.399 4.908 1.00 47.09 115 GLU A C 1
ATOM 910 O O . GLU A 1 115 ? -1.168 11.956 5.524 1.00 47.09 115 GLU A O 1
ATOM 915 N N . ILE A 1 116 ? -1.893 10.910 3.681 1.00 53.84 116 ILE A N 1
ATOM 916 C CA . ILE A 1 116 ? -0.650 11.098 2.937 1.00 53.84 116 ILE A CA 1
ATOM 917 C C . ILE A 1 116 ? -0.763 12.383 2.123 1.00 53.84 116 ILE A C 1
ATOM 919 O O . ILE A 1 116 ? -1.402 12.433 1.069 1.00 53.84 116 ILE A O 1
ATOM 923 N N . ILE A 1 117 ? -0.091 13.432 2.592 1.00 60.22 117 ILE A N 1
ATOM 924 C CA . ILE A 1 117 ? 0.186 14.609 1.771 1.00 60.22 117 ILE A CA 1
ATOM 925 C C . ILE A 1 117 ? 1.287 14.216 0.784 1.00 60.22 117 ILE A C 1
ATOM 927 O O . ILE A 1 117 ? 2.473 14.220 1.112 1.00 60.22 117 ILE A O 1
ATOM 931 N N . ARG A 1 118 ? 0.887 13.826 -0.428 1.00 64.69 118 ARG A N 1
ATOM 932 C CA . ARG A 1 118 ? 1.827 13.446 -1.484 1.00 64.69 118 ARG A CA 1
ATOM 933 C C . ARG A 1 118 ? 2.461 14.699 -2.085 1.00 64.69 118 ARG A C 1
ATOM 935 O O . ARG A 1 118 ? 1.754 15.576 -2.582 1.00 64.69 118 ARG A O 1
ATOM 942 N N . GLN A 1 119 ? 3.786 14.775 -2.023 1.00 73.56 119 GLN A N 1
ATOM 943 C CA . GLN A 1 119 ? 4.565 15.738 -2.799 1.00 73.56 119 GLN A CA 1
ATOM 944 C C . GLN A 1 119 ? 4.687 15.242 -4.241 1.00 73.56 119 GLN A C 1
ATOM 946 O O . GLN A 1 119 ? 4.592 14.037 -4.482 1.00 73.56 119 GLN A O 1
ATOM 951 N N . ILE A 1 120 ? 4.884 16.166 -5.186 1.00 77.19 120 ILE A N 1
ATOM 952 C CA . ILE A 1 120 ? 5.200 15.797 -6.571 1.00 77.19 120 ILE A CA 1
ATOM 953 C C . ILE A 1 120 ? 6.463 14.918 -6.537 1.00 77.19 120 ILE A C 1
ATOM 955 O O . ILE A 1 120 ? 7.421 15.292 -5.851 1.00 77.19 120 ILE A O 1
ATOM 959 N N . PRO A 1 121 ? 6.465 13.748 -7.202 1.00 76.12 121 PRO A N 1
ATOM 960 C CA . PRO A 1 121 ? 7.619 12.860 -7.196 1.00 76.12 121 PRO A CA 1
ATOM 961 C C . PRO A 1 121 ? 8.865 13.560 -7.745 1.00 76.12 121 PRO A C 1
ATOM 963 O O . PRO A 1 121 ? 8.782 14.369 -8.666 1.00 76.12 121 PRO A O 1
ATOM 966 N N . SER A 1 122 ? 10.032 13.233 -7.191 1.00 81.19 122 SER A N 1
ATOM 967 C CA . SER A 1 122 ? 11.311 13.613 -7.784 1.00 81.19 122 SER A CA 1
ATOM 968 C C . SER A 1 122 ? 11.816 12.489 -8.681 1.00 81.19 122 SER A C 1
ATOM 970 O O . SER A 1 122 ? 11.870 11.324 -8.281 1.00 81.19 122 SER A O 1
ATOM 972 N N . PHE A 1 123 ? 12.200 12.842 -9.904 1.00 85.50 123 PHE A N 1
ATOM 973 C CA . PHE A 1 123 ? 12.630 11.881 -10.911 1.00 85.50 123 PHE A CA 1
ATOM 974 C C . PHE A 1 123 ? 14.148 11.849 -11.047 1.00 85.50 123 PHE A C 1
ATOM 976 O O . PHE A 1 123 ? 14.837 12.856 -10.890 1.00 85.50 123 PHE A O 1
ATOM 983 N N . LYS A 1 124 ? 14.676 10.656 -11.334 1.00 84.06 124 LYS A N 1
ATOM 984 C CA . LYS A 1 124 ? 16.106 10.456 -11.625 1.00 84.06 124 LYS A CA 1
ATOM 985 C C . LYS A 1 124 ? 16.390 10.445 -13.124 1.00 84.06 124 LYS A C 1
ATOM 987 O O . LYS A 1 124 ? 17.549 10.607 -13.490 1.00 84.06 124 LYS A O 1
ATOM 992 N N . CYS A 1 125 ? 15.364 10.201 -13.945 1.00 84.69 125 CYS A N 1
ATOM 993 C CA . CYS A 1 125 ? 15.410 10.223 -15.408 1.00 84.69 125 CYS A CA 1
ATOM 994 C C . CYS A 1 125 ? 16.602 9.452 -15.994 1.00 84.69 125 CYS A C 1
ATOM 996 O O . CYS A 1 125 ? 17.316 9.953 -16.856 1.00 84.69 125 CYS A O 1
ATOM 998 N N . LYS A 1 126 ? 16.846 8.235 -15.494 1.00 85.69 126 LYS A N 1
ATOM 999 C CA . LYS A 1 126 ? 17.866 7.324 -16.024 1.00 85.69 126 LYS A CA 1
ATOM 1000 C C . LYS A 1 126 ? 17.477 5.868 -15.826 1.00 85.69 126 LYS A C 1
ATOM 1002 O O . LYS A 1 126 ? 16.906 5.533 -14.790 1.00 85.69 126 LYS A O 1
ATOM 1007 N N . TYR A 1 127 ? 17.842 4.999 -16.766 1.00 86.44 127 TYR A N 1
ATOM 1008 C CA . TYR A 1 127 ? 17.753 3.561 -16.531 1.00 86.44 127 TYR A CA 1
ATOM 1009 C C . TYR A 1 127 ? 18.779 3.122 -15.484 1.00 86.44 127 TYR A C 1
ATOM 1011 O O . TYR A 1 127 ? 19.880 3.669 -15.386 1.00 86.44 127 TYR A O 1
ATOM 1019 N N . GLN A 1 128 ? 18.428 2.095 -14.717 1.00 88.31 128 GLN A N 1
ATOM 1020 C CA . GLN A 1 128 ? 19.365 1.410 -13.834 1.00 88.31 128 GLN A CA 1
ATOM 1021 C C . GLN A 1 128 ? 19.242 -0.097 -14.015 1.00 88.31 128 GLN A C 1
ATOM 1023 O O . GLN A 1 128 ? 18.153 -0.654 -13.973 1.00 88.31 128 GLN A O 1
ATOM 1028 N N . THR A 1 129 ? 20.370 -0.780 -14.164 1.00 89.44 129 THR A N 1
ATOM 1029 C CA . THR A 1 129 ? 20.397 -2.234 -14.339 1.00 89.44 129 THR A CA 1
ATOM 1030 C C . THR A 1 129 ? 20.509 -2.929 -12.983 1.00 89.44 129 THR A C 1
ATOM 1032 O O . THR A 1 129 ? 21.541 -2.840 -12.312 1.00 89.44 129 THR A O 1
ATOM 1035 N N . HIS A 1 130 ? 19.476 -3.671 -12.576 1.00 91.12 130 HIS A N 1
ATOM 1036 C CA . HIS A 1 130 ? 19.514 -4.442 -11.334 1.00 91.12 130 HIS A CA 1
ATOM 1037 C C . HIS A 1 130 ? 20.429 -5.672 -11.454 1.00 91.12 130 HIS A C 1
ATOM 1039 O O . HIS A 1 130 ? 20.530 -6.316 -12.503 1.00 91.12 130 HIS A O 1
ATOM 1045 N N . LYS A 1 131 ? 21.024 -6.106 -10.335 1.00 91.00 131 LYS A N 1
ATOM 1046 C CA . LYS A 1 131 ? 21.898 -7.299 -10.268 1.00 91.00 131 LYS A CA 1
ATOM 1047 C C . LYS A 1 131 ? 21.288 -8.580 -10.852 1.00 91.00 131 LYS A C 1
ATOM 1049 O O . LYS A 1 131 ? 22.012 -9.480 -11.265 1.00 91.00 131 LYS A O 1
ATOM 1054 N N . SER A 1 132 ? 19.957 -8.678 -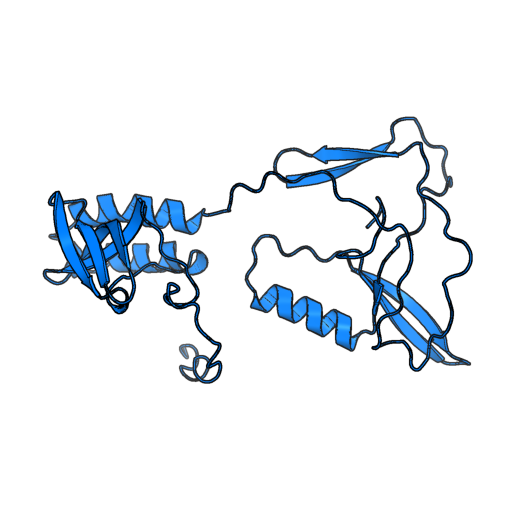10.911 1.00 90.88 132 SER A N 1
ATOM 1055 C CA . SER A 1 132 ? 19.257 -9.842 -11.473 1.00 90.88 132 SER A CA 1
ATOM 1056 C C . SER A 1 132 ? 19.406 -10.003 -12.991 1.00 90.88 132 SER A C 1
ATOM 1058 O O . SER A 1 132 ? 19.183 -11.101 -13.498 1.00 90.88 132 SER A O 1
ATOM 1060 N N . VAL A 1 133 ? 19.733 -8.929 -13.716 1.00 88.25 133 VAL A N 1
ATOM 1061 C CA . VAL A 1 133 ? 19.874 -8.925 -15.188 1.00 88.25 133 VAL A CA 1
ATOM 1062 C C . VAL A 1 133 ? 21.324 -8.711 -15.643 1.00 88.25 133 VAL A C 1
ATOM 1064 O O . VAL A 1 133 ? 21.653 -9.047 -16.776 1.00 88.25 133 VAL A O 1
ATOM 1067 N N . GLN A 1 134 ? 22.220 -8.278 -14.744 1.00 84.31 134 GLN A N 1
ATOM 1068 C CA . GLN A 1 134 ? 23.645 -8.012 -15.025 1.00 84.31 134 GLN A CA 1
ATOM 1069 C C . GLN A 1 134 ? 24.401 -9.177 -15.689 1.00 84.31 134 GLN A C 1
ATOM 1071 O O . GLN A 1 134 ? 25.419 -8.971 -16.336 1.00 84.31 134 GLN A O 1
ATOM 1076 N N . ARG A 1 135 ? 23.915 -10.418 -15.546 1.00 80.19 135 ARG A N 1
ATOM 1077 C CA . ARG A 1 135 ? 24.531 -11.608 -16.160 1.00 80.19 135 ARG A CA 1
ATOM 1078 C C . ARG A 1 135 ? 24.394 -11.670 -17.684 1.00 80.19 135 ARG A C 1
ATOM 1080 O O . ARG A 1 135 ? 25.099 -12.455 -18.305 1.00 80.19 135 ARG A O 1
ATOM 1087 N N . TYR A 1 136 ? 23.447 -10.942 -18.268 1.00 81.94 136 TYR A N 1
ATOM 1088 C CA . TYR A 1 136 ? 23.163 -10.984 -19.710 1.00 81.94 136 TYR A CA 1
ATOM 1089 C C . TYR A 1 136 ? 22.820 -9.614 -20.304 1.00 81.94 136 TYR A C 1
ATOM 1091 O O . TYR A 1 136 ? 22.535 -9.526 -21.494 1.00 81.94 136 TYR A O 1
ATOM 1099 N N . MET A 1 137 ? 22.863 -8.561 -19.491 1.00 78.62 137 MET A N 1
ATOM 1100 C CA . MET A 1 137 ? 22.812 -7.172 -19.925 1.00 78.62 137 MET A CA 1
ATOM 1101 C C . MET A 1 137 ? 23.972 -6.435 -19.265 1.00 78.62 137 MET A C 1
ATOM 1103 O O . MET A 1 137 ? 24.074 -6.398 -18.038 1.00 78.62 137 MET A O 1
ATOM 1107 N N . SER A 1 138 ? 24.846 -5.865 -20.084 1.00 66.81 138 SER A N 1
ATOM 1108 C CA . SER A 1 138 ? 25.953 -5.011 -19.662 1.00 66.81 138 SER A CA 1
ATOM 1109 C C . SER A 1 138 ? 25.911 -3.734 -20.485 1.00 66.81 138 SER A C 1
ATOM 1111 O O . SER A 1 138 ? 25.757 -3.817 -21.701 1.00 66.81 138 SER A O 1
ATOM 1113 N N . GLY A 1 139 ? 26.071 -2.587 -19.835 1.00 62.97 139 GLY A N 1
ATOM 1114 C CA . GLY A 1 139 ? 26.053 -1.283 -20.492 1.00 62.97 139 GLY A CA 1
ATOM 1115 C C . GLY A 1 139 ? 25.089 -0.310 -19.827 1.00 62.97 139 GLY A C 1
ATOM 1116 O O . GLY A 1 139 ? 24.195 -0.703 -19.071 1.00 62.97 139 GLY A O 1
ATOM 1117 N N . GLU A 1 140 ? 25.317 0.967 -20.102 1.00 60.69 140 GLU A N 1
ATOM 1118 C CA . GLU A 1 140 ? 24.349 2.033 -19.868 1.00 60.69 140 GLU A CA 1
ATOM 1119 C C . GLU A 1 140 ? 23.393 2.066 -21.068 1.00 60.69 140 GLU A C 1
ATOM 1121 O O . GLU A 1 140 ? 23.804 1.774 -22.191 1.00 60.69 140 GLU A O 1
ATOM 1126 N N . ALA A 1 141 ? 22.110 2.346 -20.838 1.00 62.53 141 ALA A N 1
ATOM 1127 C CA . ALA A 1 141 ? 21.162 2.495 -21.936 1.00 62.53 141 ALA A CA 1
ATOM 1128 C C . ALA A 1 141 ? 21.588 3.685 -22.814 1.00 62.53 141 ALA A C 1
ATOM 1130 O O . ALA A 1 141 ? 21.803 4.783 -22.298 1.00 62.53 141 ALA A O 1
ATOM 1131 N N . GLU A 1 142 ? 21.739 3.462 -24.120 1.00 60.09 142 GLU A N 1
ATOM 1132 C CA . GLU A 1 142 ? 22.041 4.530 -25.073 1.00 60.09 142 GLU A CA 1
ATOM 1133 C C . GLU A 1 142 ? 20.828 5.455 -25.230 1.00 60.09 142 GLU A C 1
ATOM 1135 O O . GLU A 1 142 ? 19.711 4.980 -25.388 1.00 60.09 142 GLU A O 1
ATOM 1140 N N . SER A 1 143 ? 21.093 6.765 -25.182 1.00 56.84 143 SER A N 1
ATOM 1141 C CA . SER A 1 143 ? 20.199 7.890 -25.498 1.00 56.84 143 SER A CA 1
ATOM 1142 C C . SER A 1 143 ? 18.731 7.754 -25.069 1.00 56.84 143 SER A C 1
ATOM 1144 O O . SER A 1 143 ? 17.904 7.207 -25.786 1.00 56.84 143 SER A O 1
ATOM 1146 N N . LEU A 1 144 ? 18.386 8.398 -23.955 1.00 73.00 144 LEU A N 1
ATOM 1147 C CA . LEU A 1 144 ? 17.005 8.542 -23.491 1.00 73.00 144 LEU A CA 1
ATOM 1148 C C . LEU A 1 144 ? 16.254 9.543 -24.373 1.00 73.00 144 LEU A C 1
ATOM 1150 O O . LEU A 1 144 ? 16.705 10.684 -24.503 1.00 73.00 144 LEU A O 1
ATOM 1154 N N . ILE A 1 145 ? 15.091 9.168 -24.910 1.00 82.56 145 ILE A N 1
ATOM 1155 C CA . ILE A 1 145 ? 14.139 10.164 -25.421 1.00 82.56 145 ILE A CA 1
ATOM 1156 C C . ILE A 1 145 ? 13.512 10.853 -24.197 1.00 82.56 145 ILE A C 1
ATOM 1158 O O . ILE A 1 145 ? 12.777 10.198 -23.446 1.00 82.56 145 ILE A O 1
ATOM 1162 N N . PRO A 1 146 ? 13.812 12.144 -23.947 1.00 83.19 146 PRO A N 1
ATOM 1163 C CA . PRO A 1 146 ? 13.281 12.847 -22.787 1.00 83.19 146 PRO A CA 1
ATOM 1164 C C . PRO A 1 146 ? 11.762 12.982 -22.890 1.00 83.19 146 PRO A C 1
ATOM 1166 O O . PRO A 1 146 ? 11.192 12.935 -23.982 1.00 83.19 146 PRO A O 1
ATOM 1169 N N . VAL A 1 147 ? 11.113 13.189 -21.743 1.00 86.06 147 VAL A N 1
ATOM 1170 C CA . VAL A 1 147 ? 9.684 13.496 -21.731 1.00 86.06 147 VAL A CA 1
ATOM 1171 C C . VAL A 1 147 ? 9.456 14.839 -22.420 1.00 86.06 147 VAL A C 1
ATOM 1173 O O . VAL A 1 147 ? 10.170 15.815 -22.185 1.00 86.06 147 VAL A O 1
ATOM 1176 N N . ASN A 1 148 ? 8.478 14.862 -23.314 1.00 84.69 148 ASN A N 1
ATOM 1177 C CA . ASN A 1 148 ? 8.092 16.020 -24.091 1.00 84.69 148 ASN A CA 1
ATOM 1178 C C . ASN A 1 148 ? 7.638 17.148 -23.149 1.00 84.69 148 ASN A C 1
ATOM 1180 O O . ASN A 1 148 ? 6.801 16.934 -22.279 1.00 84.69 148 ASN A O 1
ATOM 1184 N N . GLY A 1 149 ? 8.149 18.368 -23.334 1.00 85.38 149 GLY A N 1
ATOM 1185 C CA . GLY A 1 149 ? 7.781 19.524 -22.502 1.00 85.38 149 GLY A CA 1
ATOM 1186 C C . GLY A 1 149 ? 6.316 19.962 -22.629 1.00 85.38 149 GLY A C 1
ATOM 1187 O O . GLY A 1 149 ? 5.867 20.821 -21.877 1.00 85.38 149 GLY A O 1
ATOM 1188 N N . ASN A 1 150 ? 5.569 19.370 -23.562 1.00 88.50 150 ASN A N 1
ATOM 1189 C CA . ASN A 1 150 ? 4.144 19.611 -23.770 1.00 88.50 150 ASN A CA 1
ATOM 1190 C C . ASN A 1 150 ? 3.244 18.743 -22.875 1.00 88.50 150 ASN A C 1
ATOM 1192 O O . ASN A 1 150 ? 2.024 18.738 -23.061 1.00 88.50 150 ASN A O 1
ATOM 1196 N N . VAL A 1 151 ? 3.816 18.017 -21.914 1.00 88.19 151 VAL A N 1
ATOM 1197 C CA . VAL A 1 151 ? 3.070 17.321 -20.865 1.00 88.19 151 VAL A CA 1
ATOM 1198 C C . VAL A 1 151 ? 3.537 17.754 -19.478 1.00 88.19 151 VAL A C 1
ATOM 1200 O O . VAL A 1 151 ? 4.705 18.073 -19.271 1.00 88.19 151 VAL A O 1
ATOM 1203 N N . GLU A 1 152 ? 2.621 17.756 -18.513 1.00 89.06 152 GLU A N 1
ATOM 1204 C CA . GLU A 1 152 ? 2.909 18.104 -17.121 1.00 89.06 152 GLU A CA 1
ATOM 1205 C C . GLU A 1 152 ? 2.243 17.136 -16.139 1.00 89.06 152 GLU A C 1
ATOM 1207 O O . GLU A 1 152 ? 1.212 16.523 -16.433 1.00 89.06 152 GLU A O 1
ATOM 1212 N N . ILE A 1 153 ? 2.824 17.021 -14.941 1.00 88.25 153 ILE A N 1
ATOM 1213 C CA . ILE A 1 153 ? 2.236 16.257 -13.842 1.00 88.25 153 ILE A CA 1
ATOM 1214 C C . ILE A 1 153 ? 1.332 17.162 -13.016 1.00 88.25 153 ILE A C 1
ATOM 1216 O O . ILE A 1 153 ? 1.780 18.128 -12.398 1.00 88.25 153 ILE A O 1
ATOM 1220 N N . VAL A 1 154 ? 0.068 16.771 -12.912 1.00 87.62 154 VAL A N 1
ATOM 1221 C CA . VAL A 1 154 ? -0.943 17.455 -12.107 1.00 87.62 154 VAL A CA 1
ATOM 1222 C C . VAL A 1 154 ? -1.494 16.542 -11.026 1.00 87.62 154 VAL A C 1
ATOM 1224 O O . VAL A 1 154 ? -1.537 15.316 -11.149 1.00 87.62 154 VAL A O 1
ATOM 1227 N N . LYS A 1 155 ? -1.955 17.144 -9.931 1.00 84.31 155 LYS A N 1
ATOM 1228 C CA . LYS A 1 155 ? -2.671 16.416 -8.885 1.00 84.31 155 LYS A CA 1
ATOM 1229 C C . LYS A 1 155 ? -4.079 16.072 -9.371 1.00 84.31 155 LYS A C 1
ATOM 1231 O O . LYS A 1 155 ? -4.869 16.966 -9.665 1.00 84.31 155 LYS A O 1
ATOM 1236 N N . VAL A 1 156 ? -4.422 14.786 -9.378 1.00 79.94 156 VAL A N 1
ATOM 1237 C CA . VAL A 1 156 ? -5.736 14.290 -9.803 1.00 79.94 156 VAL A CA 1
ATOM 1238 C C . VAL A 1 156 ? -6.551 13.877 -8.577 1.00 79.94 156 VAL A C 1
ATOM 1240 O O . VAL A 1 156 ? -6.385 12.801 -7.991 1.00 79.94 156 VAL A O 1
ATOM 1243 N N . GLY A 1 157 ? -7.454 14.773 -8.169 1.00 71.81 157 GLY A N 1
ATOM 1244 C CA . GLY A 1 157 ? -8.380 14.560 -7.058 1.00 71.81 157 GLY A CA 1
ATOM 1245 C C . GLY A 1 157 ? -7.680 14.192 -5.742 1.00 71.81 157 GLY A C 1
ATOM 1246 O O . GLY A 1 157 ? -6.713 14.830 -5.323 1.00 71.81 157 GLY A O 1
ATOM 1247 N N . LYS A 1 158 ? -8.198 13.153 -5.074 1.00 65.31 158 LYS A N 1
ATOM 1248 C CA . LYS A 1 158 ? -7.612 12.559 -3.856 1.00 65.31 158 LYS A CA 1
ATOM 1249 C C . LYS A 1 158 ? -6.766 11.307 -4.140 1.00 65.31 158 LYS A C 1
ATOM 1251 O O . LYS A 1 158 ? -6.305 10.675 -3.198 1.00 65.31 158 LYS A O 1
ATOM 1256 N N . VAL A 1 159 ? -6.619 10.919 -5.410 1.00 61.91 159 VAL A N 1
ATOM 1257 C CA . VAL A 1 159 ? -6.140 9.582 -5.812 1.00 61.91 159 VAL A CA 1
ATOM 1258 C C . VAL A 1 159 ? -4.637 9.581 -6.113 1.00 61.91 159 VAL A C 1
ATOM 1260 O O . VAL A 1 159 ? -3.972 8.570 -5.904 1.00 61.91 159 VAL A O 1
ATOM 1263 N N . GLY A 1 160 ? -4.073 10.722 -6.520 1.00 75.94 160 GLY A N 1
ATOM 1264 C CA . GLY A 1 160 ? -2.633 10.860 -6.724 1.00 75.94 160 GLY A CA 1
ATOM 1265 C C . GLY A 1 160 ? -2.281 11.918 -7.759 1.00 75.94 160 GLY A C 1
ATOM 1266 O O . GLY A 1 160 ? -2.886 12.989 -7.796 1.00 75.94 160 GLY A O 1
ATOM 1267 N N . PHE A 1 161 ? -1.289 11.599 -8.582 1.00 84.75 161 PHE A N 1
ATOM 1268 C CA . PHE A 1 161 ? -0.825 12.425 -9.687 1.00 84.75 161 PHE A CA 1
ATOM 1269 C C . PHE A 1 161 ? -1.172 11.761 -11.017 1.00 84.75 161 PHE A C 1
ATOM 1271 O O . PHE A 1 161 ? -1.274 10.538 -11.091 1.00 84.75 161 PHE A O 1
ATOM 1278 N N . GLY A 1 162 ? -1.371 12.573 -12.044 1.00 86.12 162 GLY A N 1
ATOM 1279 C CA . GLY A 1 162 ? -1.554 12.133 -13.419 1.00 86.12 162 GLY A CA 1
ATOM 1280 C C . GLY A 1 162 ? -0.832 13.078 -14.365 1.00 86.12 162 GLY A C 1
ATOM 1281 O O . GLY A 1 162 ? -0.441 14.174 -13.967 1.00 86.12 162 GLY A O 1
ATOM 1282 N N . MET A 1 163 ? -0.662 12.645 -15.608 1.00 87.94 163 MET A N 1
ATOM 1283 C CA . MET A 1 163 ? -0.017 13.434 -16.648 1.00 87.94 163 MET A CA 1
ATOM 1284 C C . MET A 1 163 ? -1.072 13.989 -17.606 1.00 87.94 163 MET A C 1
ATOM 1286 O O . MET A 1 163 ? -1.973 13.258 -18.023 1.00 87.94 163 MET A O 1
ATOM 1290 N N . VAL A 1 164 ? -0.971 15.272 -17.942 1.00 89.88 164 VAL A N 1
ATOM 1291 C CA . VAL A 1 164 ? -1.871 15.952 -18.883 1.00 89.88 164 VAL A CA 1
ATOM 1292 C C . VAL A 1 164 ? -1.063 16.659 -19.960 1.00 89.88 164 VAL A C 1
ATOM 1294 O O . VAL A 1 164 ? 0.058 17.095 -19.710 1.00 89.88 164 VAL A O 1
ATOM 1297 N N . ALA A 1 165 ? -1.627 16.767 -21.161 1.00 90.00 165 ALA A N 1
ATOM 1298 C CA . ALA A 1 165 ? -1.060 17.608 -22.205 1.00 90.00 165 ALA A CA 1
ATOM 1299 C C . ALA A 1 165 ? -1.377 19.081 -21.907 1.00 90.00 165 ALA A C 1
ATOM 1301 O O . ALA A 1 165 ? -2.520 19.409 -21.586 1.00 90.00 165 ALA A O 1
ATOM 1302 N N . VAL A 1 166 ? -0.380 19.962 -22.022 1.00 89.69 166 VAL A N 1
ATOM 1303 C CA . VAL A 1 166 ? -0.560 21.419 -21.845 1.00 89.69 166 VAL A CA 1
ATOM 1304 C C . VAL A 1 166 ? -0.911 22.136 -23.149 1.00 89.69 166 VAL A C 1
ATOM 1306 O O . VAL A 1 166 ? -1.260 23.314 -23.141 1.00 89.69 166 VAL A O 1
ATOM 1309 N N . MET A 1 167 ? -0.825 21.427 -24.274 1.00 88.38 167 MET A N 1
ATOM 1310 C CA . MET A 1 167 ? -1.227 21.890 -25.599 1.00 88.38 167 MET A CA 1
ATOM 1311 C C . MET A 1 167 ? -1.677 20.717 -26.467 1.00 88.38 167 MET A C 1
ATOM 1313 O O . MET A 1 167 ? -1.435 19.558 -26.124 1.00 88.38 167 MET A O 1
ATOM 1317 N N . ASP A 1 168 ? -2.305 21.025 -27.598 1.00 89.12 168 ASP A N 1
ATOM 1318 C CA . ASP A 1 168 ? -2.669 20.019 -28.589 1.00 89.12 168 ASP A CA 1
ATOM 1319 C C . ASP A 1 168 ? -1.407 19.348 -29.149 1.00 89.12 168 ASP A C 1
ATOM 1321 O O . ASP A 1 168 ? -0.453 20.009 -29.564 1.00 89.12 168 ASP A O 1
ATOM 1325 N N . LEU A 1 169 ? -1.403 18.017 -29.134 1.00 86.19 169 LEU A N 1
ATOM 1326 C CA . LEU A 1 169 ? -0.305 17.195 -29.630 1.00 86.19 169 LEU A CA 1
ATOM 1327 C C . LEU A 1 169 ? -0.678 16.641 -31.001 1.00 86.19 169 LEU A C 1
ATOM 1329 O O . LEU A 1 169 ? -1.755 16.064 -31.169 1.00 86.19 169 LEU A O 1
ATOM 1333 N N . GLU A 1 170 ? 0.218 16.785 -31.975 1.00 87.50 170 GLU A N 1
ATOM 1334 C CA . GLU A 1 170 ? 0.041 16.133 -33.269 1.00 87.50 170 GLU A CA 1
ATOM 1335 C C . GLU A 1 170 ? 0.156 14.610 -33.124 1.00 87.50 170 GLU A C 1
ATOM 1337 O O . GLU A 1 170 ? 0.825 14.077 -32.229 1.00 87.50 170 GLU A O 1
ATOM 1342 N N . GLN A 1 171 ? -0.512 13.897 -34.027 1.00 87.69 171 GLN A N 1
ATOM 1343 C CA . GLN A 1 171 ? -0.448 12.444 -34.075 1.00 87.69 171 GLN A CA 1
ATOM 1344 C C . GLN A 1 171 ? 1.001 11.989 -34.320 1.00 87.69 171 GLN A C 1
ATOM 1346 O O . GLN A 1 171 ? 1.729 12.611 -35.085 1.00 87.69 171 GLN A O 1
ATOM 1351 N N . GLU A 1 172 ? 1.402 10.889 -33.678 1.00 85.94 172 GLU A N 1
ATOM 1352 C CA . GLU A 1 172 ? 2.740 10.278 -33.801 1.00 85.94 172 GLU A CA 1
ATOM 1353 C C . GLU A 1 172 ? 3.901 11.056 -33.154 1.00 85.94 172 GLU A C 1
ATOM 1355 O O . GLU A 1 172 ? 5.038 10.587 -33.214 1.00 85.94 172 GLU A O 1
ATOM 1360 N N . ILE A 1 173 ? 3.648 12.172 -32.456 1.00 85.19 173 ILE A N 1
ATOM 1361 C CA . ILE A 1 173 ? 4.683 12.824 -31.639 1.00 85.19 173 ILE A CA 1
ATOM 1362 C C . ILE A 1 173 ? 5.062 11.915 -30.454 1.00 85.19 173 ILE A C 1
ATOM 1364 O O . ILE A 1 173 ? 4.201 11.590 -29.629 1.00 85.19 173 ILE A O 1
ATOM 1368 N N . PRO A 1 174 ? 6.348 11.536 -30.297 1.00 86.56 174 PRO A N 1
ATOM 1369 C CA . PRO A 1 174 ? 6.802 10.811 -29.118 1.00 86.56 174 PRO A CA 1
ATOM 1370 C C . PRO A 1 174 ? 6.639 11.662 -27.853 1.00 86.56 174 PRO A C 1
ATOM 1372 O O . PRO A 1 174 ? 7.099 12.805 -27.788 1.00 86.56 174 PRO A O 1
ATOM 1375 N N . ILE A 1 175 ? 6.006 11.088 -26.827 1.00 88.69 175 ILE A N 1
ATOM 1376 C CA . ILE A 1 175 ? 5.881 11.730 -25.509 1.00 88.69 175 ILE A CA 1
ATOM 1377 C C . ILE A 1 175 ? 7.142 11.519 -24.672 1.00 88.69 175 ILE A C 1
ATOM 1379 O O . ILE A 1 175 ? 7.463 12.362 -23.850 1.00 88.69 175 ILE A O 1
ATOM 1383 N N . GLY A 1 176 ? 7.861 10.418 -24.875 1.00 88.56 176 GLY A N 1
ATOM 1384 C CA . GLY A 1 176 ? 9.070 10.065 -24.135 1.00 88.56 176 GLY A CA 1
ATOM 1385 C C . GLY A 1 176 ? 9.161 8.560 -23.913 1.00 88.56 176 GLY A C 1
ATOM 1386 O O . GLY A 1 176 ? 8.250 7.808 -24.267 1.00 88.56 176 GLY A O 1
ATOM 1387 N N . GLU A 1 177 ? 10.265 8.118 -23.323 1.00 88.75 177 GLU A N 1
ATOM 1388 C CA . GLU A 1 177 ? 10.464 6.715 -22.957 1.00 88.75 177 GLU A CA 1
ATOM 1389 C C . GLU A 1 177 ? 10.008 6.409 -21.531 1.00 88.75 177 GLU A C 1
ATOM 1391 O O . GLU A 1 177 ? 10.155 7.229 -20.630 1.00 88.75 177 GLU A O 1
ATOM 1396 N N . TYR A 1 178 ? 9.507 5.195 -21.303 1.00 89.69 178 TYR A N 1
ATOM 1397 C CA . TYR A 1 178 ? 9.225 4.703 -19.956 1.00 89.69 178 TYR A CA 1
ATOM 1398 C C . TYR A 1 178 ? 10.529 4.283 -19.270 1.00 89.69 178 TYR A C 1
ATOM 1400 O O . TYR A 1 178 ? 11.125 3.268 -19.632 1.00 89.69 178 TYR A O 1
ATOM 1408 N N . ILE A 1 179 ? 10.981 5.052 -18.280 1.00 89.31 179 ILE A N 1
ATOM 1409 C CA . ILE A 1 179 ? 12.291 4.855 -17.651 1.00 89.31 179 ILE A CA 1
ATOM 1410 C C . ILE A 1 179 ? 12.149 4.104 -16.329 1.00 89.31 179 ILE A C 1
ATOM 1412 O O . ILE A 1 179 ? 11.272 4.385 -15.527 1.00 89.31 179 ILE A O 1
ATOM 1416 N N . GLY A 1 180 ? 13.083 3.203 -16.029 1.00 90.69 180 GLY A N 1
ATOM 1417 C CA . GLY A 1 180 ? 13.197 2.723 -14.659 1.00 90.69 180 GLY A CA 1
ATOM 1418 C C . GLY A 1 180 ? 14.305 1.728 -14.389 1.00 90.69 180 GLY A C 1
ATOM 1419 O O . GLY A 1 180 ? 15.305 1.651 -15.107 1.00 90.69 180 GLY A O 1
ATOM 1420 N N . GLU A 1 181 ? 14.156 0.975 -13.306 1.00 90.94 181 GLU A N 1
ATOM 1421 C CA . GLU A 1 181 ? 15.081 -0.097 -12.975 1.00 90.94 181 GLU A CA 1
ATOM 1422 C C . GLU A 1 181 ? 14.761 -1.357 -13.789 1.00 90.94 181 GLU A C 1
ATOM 1424 O O . GLU A 1 181 ? 13.681 -1.934 -13.682 1.00 90.94 181 GLU A O 1
ATOM 1429 N N . ILE A 1 182 ? 15.719 -1.826 -14.583 1.00 90.94 182 ILE A N 1
ATOM 1430 C CA . ILE A 1 182 ? 15.587 -3.043 -15.378 1.00 90.94 182 ILE A CA 1
ATOM 1431 C C . ILE A 1 182 ? 15.828 -4.254 -14.476 1.00 90.94 182 ILE A C 1
ATOM 1433 O O . ILE A 1 182 ? 16.919 -4.443 -13.927 1.00 90.94 182 ILE A O 1
ATOM 1437 N N . VAL A 1 183 ? 14.818 -5.111 -14.350 1.00 92.38 183 VAL A N 1
ATOM 1438 C CA . VAL A 1 183 ? 14.816 -6.302 -13.499 1.00 92.38 183 VAL A CA 1
ATOM 1439 C C . VAL A 1 183 ? 14.417 -7.558 -14.274 1.00 92.38 183 VAL A C 1
ATOM 1441 O O . VAL A 1 183 ? 13.799 -7.526 -15.336 1.00 92.38 183 VAL A O 1
ATOM 1444 N N . SER A 1 184 ? 14.784 -8.716 -13.727 1.00 92.50 184 SER A N 1
ATOM 1445 C CA . SER A 1 184 ? 14.392 -10.011 -14.294 1.00 92.50 184 SER A CA 1
ATOM 1446 C C . SER A 1 184 ? 12.951 -10.361 -13.919 1.00 92.50 184 SER A C 1
ATOM 1448 O O . SER A 1 184 ? 12.443 -9.884 -12.904 1.00 92.50 184 SER A O 1
ATOM 1450 N N . LYS A 1 185 ? 12.336 -11.307 -14.641 1.00 92.38 185 LYS A N 1
ATOM 1451 C CA . LYS A 1 185 ? 11.026 -11.876 -14.272 1.00 92.38 185 LYS A CA 1
ATOM 1452 C C . LYS A 1 185 ? 10.947 -12.350 -12.821 1.00 92.38 185 LYS A C 1
ATOM 1454 O O . LYS A 1 185 ? 9.965 -12.088 -12.135 1.00 92.38 185 LYS A O 1
ATOM 1459 N N . GLY A 1 186 ? 11.983 -13.047 -12.352 1.00 92.81 186 GLY A N 1
ATOM 1460 C CA . GLY A 1 186 ? 12.024 -13.563 -10.983 1.00 92.81 186 GLY A CA 1
ATOM 1461 C C . GLY A 1 186 ? 12.011 -12.445 -9.940 1.00 92.81 186 GLY A C 1
ATOM 1462 O O . GLY A 1 186 ? 11.298 -12.542 -8.947 1.00 92.81 186 GLY A O 1
ATOM 1463 N N . GLU A 1 187 ? 12.746 -11.363 -10.196 1.00 93.69 187 GLU A N 1
ATOM 1464 C CA . GLU A 1 187 ? 12.785 -10.203 -9.301 1.00 93.69 187 GLU A CA 1
ATOM 1465 C C . GLU A 1 187 ? 11.479 -9.400 -9.344 1.00 93.69 187 GLU A C 1
ATOM 1467 O O . GLU A 1 187 ? 10.960 -9.048 -8.288 1.00 93.69 187 GLU A O 1
ATOM 1472 N N . CYS A 1 188 ? 10.900 -9.185 -10.531 1.00 93.00 188 CYS A N 1
ATOM 1473 C CA . CYS A 1 188 ? 9.584 -8.557 -10.673 1.00 93.00 188 CYS A CA 1
ATOM 1474 C C . CYS A 1 188 ? 8.519 -9.323 -9.869 1.00 93.00 188 CYS A C 1
ATOM 1476 O O . CYS A 1 188 ? 7.813 -8.736 -9.052 1.00 93.00 188 CYS A O 1
ATOM 1478 N N . ASN A 1 189 ? 8.465 -10.651 -10.015 1.00 92.19 189 ASN A N 1
ATOM 1479 C CA . ASN A 1 189 ? 7.537 -11.495 -9.259 1.00 92.19 189 ASN A CA 1
ATOM 1480 C C . ASN A 1 189 ? 7.783 -11.428 -7.746 1.00 92.19 189 ASN A C 1
ATOM 1482 O O . ASN A 1 189 ? 6.831 -11.398 -6.971 1.00 92.19 189 ASN A O 1
ATOM 1486 N N . ARG A 1 190 ? 9.050 -11.385 -7.313 1.00 92.31 190 ARG A N 1
ATOM 1487 C CA . ARG A 1 190 ? 9.400 -11.239 -5.895 1.00 92.31 190 ARG A CA 1
ATOM 1488 C C . ARG A 1 190 ? 8.894 -9.908 -5.327 1.00 92.31 190 ARG A C 1
ATOM 1490 O O . ARG A 1 190 ? 8.361 -9.904 -4.222 1.00 92.31 190 ARG A O 1
ATOM 1497 N N . ARG A 1 191 ? 9.043 -8.800 -6.065 1.00 87.88 191 ARG A N 1
ATOM 1498 C CA . ARG A 1 191 ? 8.537 -7.469 -5.671 1.00 87.88 191 ARG A CA 1
ATOM 1499 C C . ARG A 1 191 ? 7.010 -7.425 -5.641 1.00 87.88 191 ARG A C 1
ATOM 1501 O O . ARG A 1 191 ? 6.453 -6.930 -4.669 1.00 87.88 191 ARG A O 1
ATOM 1508 N N . LYS A 1 192 ? 6.346 -8.009 -6.645 1.00 86.75 192 LYS A N 1
ATOM 1509 C CA . LYS A 1 192 ? 4.879 -8.144 -6.675 1.00 86.75 192 LYS A CA 1
ATOM 1510 C C . LYS A 1 192 ? 4.358 -8.896 -5.461 1.00 86.75 192 LYS A C 1
ATOM 1512 O O . LYS A 1 192 ? 3.529 -8.367 -4.732 1.00 86.75 192 LYS A O 1
ATOM 1517 N N . LYS A 1 193 ? 4.943 -10.061 -5.178 1.00 85.44 193 LYS A N 1
ATOM 1518 C CA . LYS A 1 193 ? 4.593 -10.851 -3.999 1.00 85.44 193 LYS A CA 1
ATOM 1519 C C . LYS A 1 193 ? 4.825 -10.083 -2.695 1.00 85.44 193 LYS A C 1
ATOM 1521 O O . LYS A 1 193 ? 3.988 -10.133 -1.810 1.00 85.44 193 LYS A O 1
ATOM 1526 N N . LEU A 1 194 ? 5.922 -9.329 -2.586 1.00 82.00 194 LEU A N 1
ATOM 1527 C CA . LEU A 1 194 ? 6.171 -8.488 -1.411 1.00 82.00 194 LEU A CA 1
ATOM 1528 C C . LEU A 1 194 ? 5.081 -7.419 -1.221 1.00 82.00 194 LEU A C 1
ATOM 1530 O O . LEU A 1 194 ? 4.699 -7.150 -0.087 1.00 82.00 194 LEU A O 1
ATOM 1534 N N . GLY A 1 195 ? 4.589 -6.827 -2.311 1.00 77.19 195 GLY A N 1
ATOM 1535 C CA . GLY A 1 195 ? 3.468 -5.886 -2.281 1.00 77.19 195 GLY A CA 1
ATOM 1536 C C . GLY A 1 195 ? 2.133 -6.544 -1.916 1.00 77.19 195 GLY A C 1
ATOM 1537 O O . GLY A 1 195 ? 1.355 -5.993 -1.145 1.00 77.19 195 GLY A O 1
ATOM 1538 N N . GLU A 1 196 ? 1.876 -7.754 -2.411 1.00 78.56 196 GLU A N 1
ATOM 1539 C CA . GLU A 1 196 ? 0.691 -8.539 -2.037 1.00 78.56 196 GLU A CA 1
ATOM 1540 C C . GLU A 1 196 ? 0.719 -8.930 -0.547 1.00 78.56 196 GLU A C 1
ATOM 1542 O O . GLU A 1 196 ? -0.284 -8.782 0.163 1.00 78.56 196 GLU A O 1
ATOM 1547 N N . ASP A 1 197 ? 1.885 -9.372 -0.066 1.00 76.62 197 ASP A N 1
ATOM 1548 C CA . ASP A 1 197 ? 2.133 -9.804 1.312 1.00 76.62 197 ASP A CA 1
ATOM 1549 C C . ASP A 1 197 ? 2.158 -8.622 2.300 1.00 76.62 197 ASP A C 1
ATOM 1551 O O . ASP A 1 197 ? 1.837 -8.797 3.476 1.00 76.62 197 ASP A O 1
ATOM 1555 N N . SER A 1 198 ? 2.515 -7.408 1.856 1.00 68.38 198 SER A N 1
ATOM 1556 C CA . SER A 1 198 ? 2.493 -6.214 2.717 1.00 68.38 198 SER A CA 1
ATOM 1557 C C . SER A 1 198 ? 1.074 -5.770 3.069 1.00 68.38 198 SER A C 1
ATOM 1559 O O . SER A 1 198 ? 0.891 -5.035 4.042 1.00 68.38 198 SER A O 1
ATOM 1561 N N . HIS A 1 199 ? 0.078 -6.223 2.296 1.00 64.50 199 HIS A N 1
ATOM 1562 C CA . HIS A 1 199 ? -1.322 -5.817 2.417 1.00 64.50 199 HIS A CA 1
ATOM 1563 C C . HIS A 1 199 ? -1.504 -4.291 2.398 1.00 64.50 199 HIS A C 1
ATOM 1565 O O . HIS A 1 199 ? -2.451 -3.757 2.981 1.00 64.50 199 HIS A O 1
ATOM 1571 N N . ASP A 1 200 ? -0.590 -3.591 1.725 1.00 63.84 200 ASP A N 1
ATOM 1572 C CA . ASP A 1 200 ? -0.660 -2.151 1.554 1.00 63.84 200 ASP A CA 1
ATOM 1573 C C . ASP A 1 200 ? -1.762 -1.811 0.545 1.00 63.84 200 ASP A C 1
ATOM 1575 O O . ASP A 1 200 ? -1.703 -2.187 -0.627 1.00 63.84 200 ASP A O 1
ATOM 1579 N N . SER A 1 201 ? -2.784 -1.085 1.005 1.00 59.31 201 SER A N 1
ATOM 1580 C CA . SER A 1 201 ? -3.870 -0.606 0.146 1.00 59.31 201 SER A CA 1
ATOM 1581 C C . SER A 1 201 ? -3.403 0.376 -0.933 1.00 59.31 201 SER A C 1
ATOM 1583 O O . SER A 1 201 ? -4.167 0.667 -1.851 1.00 59.31 201 SER A O 1
ATOM 1585 N N . GLU A 1 202 ? -2.181 0.900 -0.813 1.00 59.94 202 GLU A N 1
ATOM 1586 C CA . GLU A 1 202 ? -1.547 1.809 -1.766 1.00 59.94 202 GLU A CA 1
ATOM 1587 C C . GLU A 1 202 ? -0.505 1.128 -2.658 1.00 59.94 202 GLU A C 1
ATOM 1589 O O . GLU A 1 202 ? 0.252 1.816 -3.344 1.00 59.94 202 GLU A O 1
ATOM 1594 N N . CYS A 1 203 ? -0.442 -0.208 -2.670 1.00 66.50 203 CYS A N 1
ATOM 1595 C CA . CYS A 1 203 ? 0.508 -0.924 -3.510 1.00 66.50 203 CYS A CA 1
ATOM 1596 C C . CYS A 1 203 ? 0.280 -0.597 -4.999 1.00 66.50 203 CYS A C 1
ATOM 1598 O O . CYS A 1 203 ? -0.704 -1.022 -5.606 1.00 66.50 203 CYS A O 1
ATOM 1600 N N . MET A 1 204 ? 1.206 0.170 -5.580 1.00 68.56 204 MET A N 1
ATOM 1601 C CA . MET A 1 204 ? 1.221 0.544 -6.992 1.00 68.56 204 MET A CA 1
ATOM 1602 C C . MET A 1 204 ? 2.350 -0.202 -7.699 1.00 68.56 204 MET A C 1
ATOM 1604 O O . MET A 1 204 ? 3.484 -0.236 -7.218 1.00 68.56 204 MET A O 1
ATOM 1608 N N . PHE A 1 205 ? 2.044 -0.788 -8.856 1.00 79.12 205 PHE A N 1
ATOM 1609 C CA . PHE A 1 205 ? 3.015 -1.517 -9.667 1.00 79.12 205 PHE A CA 1
ATOM 1610 C C . PHE A 1 205 ? 3.350 -0.729 -10.929 1.00 79.12 205 PHE A C 1
ATOM 1612 O O . PHE A 1 205 ? 2.669 -0.842 -11.945 1.00 79.12 205 PHE A O 1
ATOM 1619 N N . TYR A 1 206 ? 4.441 0.025 -10.865 1.00 86.44 206 TYR A N 1
ATOM 1620 C CA . TYR A 1 206 ? 4.996 0.789 -11.982 1.00 86.44 206 TYR A CA 1
ATOM 1621 C C . TYR A 1 206 ? 5.901 -0.096 -12.844 1.00 86.44 206 TYR A C 1
ATOM 1623 O O . TYR A 1 206 ? 7.080 0.188 -13.038 1.00 86.44 206 TYR A O 1
ATOM 1631 N N . THR A 1 207 ? 5.386 -1.236 -13.310 1.00 90.50 207 THR A N 1
ATOM 1632 C CA . THR A 1 207 ? 6.187 -2.211 -14.066 1.00 90.50 207 THR A CA 1
ATOM 1633 C C . THR A 1 207 ? 5.705 -2.369 -15.494 1.00 90.50 207 THR A C 1
ATOM 1635 O O . THR A 1 207 ? 4.571 -2.795 -15.712 1.00 90.50 207 THR A O 1
ATOM 1638 N N . PHE A 1 208 ? 6.608 -2.149 -16.445 1.00 91.31 208 PHE A N 1
ATOM 1639 C CA . PHE A 1 208 ? 6.410 -2.424 -17.864 1.00 91.31 208 PHE A CA 1
ATOM 1640 C C . PHE A 1 208 ? 7.177 -3.691 -18.274 1.00 91.31 208 PHE A C 1
ATOM 1642 O O . PHE A 1 208 ? 8.328 -3.873 -17.878 1.00 91.31 208 PHE A O 1
ATOM 1649 N N . GLU A 1 209 ? 6.553 -4.595 -19.032 1.00 93.50 209 GLU A N 1
ATOM 1650 C CA . GLU A 1 209 ? 7.208 -5.803 -19.559 1.00 93.50 209 GLU A CA 1
ATOM 1651 C C . GLU A 1 209 ? 7.830 -5.506 -20.926 1.00 93.50 209 GLU A C 1
ATOM 1653 O O . GLU A 1 209 ? 7.178 -4.927 -21.788 1.00 93.50 209 GLU A O 1
ATOM 1658 N N . SER A 1 210 ? 9.074 -5.930 -21.134 1.00 89.94 210 SER A N 1
ATOM 1659 C CA . SER A 1 210 ? 9.770 -5.784 -22.412 1.00 89.94 210 SER A CA 1
ATOM 1660 C C . SER A 1 210 ? 10.581 -7.038 -22.739 1.00 89.94 210 SER A C 1
ATOM 1662 O O . SER A 1 210 ? 10.859 -7.870 -21.871 1.00 89.94 210 SER A O 1
ATOM 1664 N N . ASP A 1 211 ? 10.970 -7.177 -24.000 1.00 89.75 211 ASP A N 1
ATOM 1665 C CA . ASP A 1 211 ? 11.779 -8.280 -24.498 1.00 89.75 211 ASP A CA 1
ATOM 1666 C C . ASP A 1 211 ? 13.190 -7.796 -24.840 1.00 89.75 211 ASP A C 1
ATOM 1668 O O . ASP A 1 211 ? 13.383 -6.777 -25.499 1.00 89.75 211 ASP A O 1
ATOM 1672 N N . VAL A 1 212 ? 14.196 -8.560 -24.416 1.00 83.88 212 VAL A N 1
ATOM 1673 C CA . VAL A 1 212 ? 15.602 -8.340 -24.770 1.00 83.88 212 VAL A CA 1
ATOM 1674 C C . VAL A 1 212 ? 16.132 -9.535 -25.542 1.00 83.88 212 VAL A C 1
ATOM 1676 O O . VAL A 1 212 ? 15.942 -10.695 -25.161 1.00 83.88 212 VAL A O 1
ATOM 1679 N N . PHE A 1 213 ? 16.853 -9.240 -26.618 1.00 82.75 213 PHE A N 1
ATOM 1680 C CA . PHE A 1 213 ? 17.545 -10.231 -27.427 1.00 82.75 213 PHE A CA 1
ATOM 1681 C C . PHE A 1 213 ? 18.942 -10.487 -26.857 1.00 82.75 213 PHE A C 1
ATOM 1683 O O . PHE A 1 213 ? 19.789 -9.600 -26.819 1.00 82.75 213 PHE A O 1
ATOM 1690 N N . VAL A 1 214 ? 19.192 -11.721 -26.418 1.00 79.38 214 VAL A N 1
ATOM 1691 C CA . VAL A 1 214 ? 20.503 -12.177 -25.941 1.00 79.38 214 VAL A CA 1
ATOM 1692 C C . VAL A 1 214 ? 21.015 -13.239 -26.909 1.00 79.38 214 VAL A C 1
ATOM 1694 O O . VAL A 1 214 ? 20.631 -14.414 -26.846 1.00 79.38 214 VAL A O 1
ATOM 1697 N N . GLY A 1 215 ? 21.863 -12.820 -27.849 1.00 80.31 215 GLY A N 1
ATOM 1698 C CA . GLY A 1 215 ? 22.276 -13.657 -28.975 1.00 80.31 215 GLY A CA 1
ATOM 1699 C C . GLY A 1 215 ? 21.083 -13.976 -29.882 1.00 80.31 215 GLY A C 1
ATOM 1700 O O . GLY A 1 215 ? 20.508 -13.076 -30.478 1.00 80.31 215 GLY A O 1
ATOM 1701 N N . ARG A 1 216 ? 20.699 -15.257 -29.978 1.00 82.56 216 ARG A N 1
ATOM 1702 C CA . ARG A 1 216 ? 19.524 -15.715 -30.754 1.00 82.56 216 ARG A CA 1
ATOM 1703 C C . ARG A 1 216 ? 18.264 -15.940 -29.912 1.00 82.56 216 ARG A C 1
ATOM 1705 O O . ARG A 1 216 ? 17.245 -16.353 -30.452 1.00 82.56 216 ARG A O 1
ATOM 1712 N N . ASN A 1 217 ? 18.339 -15.726 -28.599 1.00 84.12 217 ASN A N 1
ATOM 1713 C CA . ASN A 1 217 ? 17.243 -16.021 -27.682 1.00 84.12 217 ASN A CA 1
ATOM 1714 C C . ASN A 1 217 ? 16.577 -14.732 -27.202 1.00 84.12 217 ASN A C 1
ATOM 1716 O O . ASN A 1 217 ? 17.263 -13.813 -26.754 1.00 84.12 217 ASN A O 1
ATOM 1720 N N . THR A 1 218 ? 15.248 -14.708 -27.209 1.00 87.44 218 THR A N 1
ATOM 1721 C CA . THR A 1 218 ? 14.457 -13.644 -26.583 1.00 87.44 218 THR A CA 1
ATOM 1722 C C . THR A 1 218 ? 14.262 -13.944 -25.100 1.00 87.44 218 THR A C 1
ATOM 1724 O O . THR A 1 218 ? 13.940 -15.071 -24.714 1.00 87.44 218 THR A O 1
ATOM 1727 N N . ARG A 1 219 ? 14.472 -12.942 -24.245 1.00 87.69 219 ARG A N 1
ATOM 1728 C CA . ARG A 1 219 ? 14.246 -13.021 -22.799 1.00 87.69 219 ARG A CA 1
ATOM 1729 C C . ARG A 1 219 ? 13.362 -11.870 -22.346 1.00 87.69 219 ARG A C 1
ATOM 1731 O O . ARG A 1 219 ? 13.627 -10.727 -22.688 1.00 87.69 219 ARG A O 1
ATOM 1738 N N . LYS A 1 220 ? 12.397 -12.179 -21.481 1.00 91.31 220 LYS A N 1
ATOM 1739 C CA . LYS A 1 220 ? 11.568 -11.164 -20.826 1.00 91.31 220 LYS A CA 1
ATOM 1740 C C . LYS A 1 220 ? 12.347 -10.425 -19.744 1.00 91.31 220 LYS A C 1
ATOM 1742 O O . LYS A 1 220 ? 12.918 -11.058 -18.845 1.00 91.31 220 LYS A O 1
ATOM 1747 N N . ILE A 1 221 ? 12.295 -9.105 -19.803 1.00 91.62 221 ILE A N 1
ATOM 1748 C CA . ILE A 1 221 ? 12.749 -8.171 -18.778 1.00 91.62 221 ILE A CA 1
ATOM 1749 C C . ILE A 1 221 ? 11.578 -7.293 -18.333 1.00 91.62 221 ILE A C 1
ATOM 1751 O O . ILE A 1 221 ? 10.527 -7.252 -18.970 1.00 91.62 221 ILE A O 1
ATOM 1755 N N . TYR A 1 222 ? 11.758 -6.599 -17.218 1.00 93.69 222 TYR A N 1
ATOM 1756 C CA . TYR A 1 222 ? 10.760 -5.685 -16.681 1.00 93.69 222 TYR A CA 1
ATOM 1757 C C . TYR A 1 222 ? 11.437 -4.370 -16.324 1.00 93.69 222 TYR A C 1
ATOM 1759 O O . TYR A 1 222 ? 12.531 -4.390 -15.767 1.00 93.69 222 TYR A O 1
ATOM 1767 N N . ILE A 1 223 ? 10.796 -3.252 -16.641 1.00 92.50 223 ILE A N 1
ATOM 1768 C CA . ILE A 1 223 ? 11.241 -1.903 -16.292 1.00 92.50 223 ILE A CA 1
ATOM 1769 C C . ILE A 1 223 ? 10.366 -1.436 -15.128 1.00 92.50 223 ILE A C 1
ATOM 1771 O O . ILE A 1 223 ? 9.153 -1.327 -15.286 1.00 92.50 223 ILE A O 1
ATOM 1775 N N . ASP A 1 224 ? 10.967 -1.235 -13.958 1.00 91.75 224 ASP A N 1
ATOM 1776 C CA . ASP A 1 224 ? 10.298 -0.861 -12.709 1.00 91.75 224 ASP A CA 1
ATOM 1777 C C . ASP A 1 224 ? 10.552 0.618 -12.370 1.00 91.75 224 ASP A C 1
ATOM 1779 O O . ASP A 1 224 ? 11.661 1.000 -11.991 1.00 91.75 224 ASP A O 1
ATOM 1783 N N . GLY A 1 225 ? 9.505 1.430 -12.509 1.00 89.56 225 GLY A N 1
ATOM 1784 C CA . GLY A 1 225 ? 9.470 2.877 -12.302 1.00 89.56 225 GLY A CA 1
ATOM 1785 C C . GLY A 1 225 ? 9.420 3.324 -10.837 1.00 89.56 225 GLY A C 1
ATOM 1786 O O . GLY A 1 225 ? 9.549 4.510 -10.546 1.00 89.56 225 GLY A O 1
ATOM 1787 N N . ALA A 1 226 ? 9.251 2.399 -9.883 1.00 86.44 226 ALA A N 1
ATOM 1788 C CA . ALA A 1 226 ? 8.859 2.752 -8.515 1.00 86.44 226 ALA A CA 1
ATOM 1789 C C . ALA A 1 226 ? 9.900 3.579 -7.730 1.00 86.44 226 ALA A C 1
ATOM 1791 O O . ALA A 1 226 ? 9.535 4.377 -6.869 1.00 86.44 226 ALA A O 1
ATOM 1792 N N . GLN A 1 227 ? 11.199 3.369 -7.973 1.00 83.38 227 GLN A N 1
ATOM 1793 C CA . GLN A 1 227 ? 12.296 4.079 -7.276 1.00 83.38 227 GLN A CA 1
ATOM 1794 C C . GLN A 1 227 ? 13.181 4.918 -8.202 1.00 83.38 227 GLN A C 1
ATOM 1796 O O . GLN A 1 227 ? 14.012 5.726 -7.756 1.00 83.38 227 GLN A O 1
ATOM 1801 N N . ILE A 1 228 ? 13.094 4.621 -9.489 1.00 84.69 228 ILE A N 1
ATOM 1802 C CA . ILE A 1 228 ? 13.902 5.175 -10.557 1.00 84.69 228 ILE A CA 1
ATOM 1803 C C . ILE A 1 228 ? 12.929 5.278 -11.708 1.00 84.69 228 ILE A C 1
ATOM 1805 O O . ILE A 1 228 ? 12.407 4.258 -12.128 1.00 84.69 228 ILE A O 1
ATOM 1809 N N . GLY A 1 229 ? 12.675 6.491 -12.168 1.00 87.38 229 GLY A N 1
ATOM 1810 C CA . GLY A 1 229 ? 11.722 6.730 -13.232 1.00 87.38 229 GLY A CA 1
ATOM 1811 C C . GLY A 1 229 ? 11.765 8.171 -13.697 1.00 87.38 229 GLY A C 1
ATOM 1812 O O . GLY A 1 229 ? 12.613 8.959 -13.244 1.00 87.38 229 GLY A O 1
ATOM 1813 N N . ASN A 1 230 ? 10.852 8.466 -14.606 1.00 87.44 230 ASN A N 1
ATOM 1814 C CA . ASN A 1 230 ? 10.517 9.791 -15.106 1.00 87.44 230 ASN A CA 1
ATOM 1815 C C . ASN A 1 230 ? 9.003 10.016 -14.989 1.00 87.44 230 ASN A C 1
ATOM 1817 O O . ASN A 1 230 ? 8.291 9.216 -14.391 1.00 87.44 230 ASN A O 1
ATOM 1821 N N . GLU A 1 231 ? 8.511 11.090 -15.584 1.00 88.44 231 GLU A N 1
ATOM 1822 C CA . GLU A 1 231 ? 7.116 11.514 -15.532 1.00 88.44 231 GLU A CA 1
ATOM 1823 C C . GLU A 1 231 ? 6.131 10.502 -16.150 1.00 88.44 231 GLU A C 1
ATOM 1825 O O . GLU A 1 231 ? 4.937 10.557 -15.863 1.00 88.44 231 GLU A O 1
ATOM 1830 N N . LEU A 1 232 ? 6.627 9.573 -16.977 1.00 85.62 232 LEU A N 1
ATOM 1831 C CA . LEU A 1 232 ? 5.848 8.495 -17.596 1.00 85.62 232 LEU A CA 1
ATOM 1832 C C . LEU A 1 232 ? 5.760 7.231 -16.730 1.00 85.62 232 LEU A C 1
ATOM 1834 O O . LEU A 1 232 ? 5.055 6.295 -17.112 1.00 85.62 232 LEU A O 1
ATOM 1838 N N . SER A 1 233 ? 6.505 7.193 -15.621 1.00 79.56 233 SER A N 1
ATOM 1839 C CA . SER A 1 233 ? 6.725 6.014 -14.778 1.00 79.56 233 SER A CA 1
ATOM 1840 C C . SER A 1 233 ? 5.859 5.986 -13.531 1.00 79.56 233 SER A C 1
ATOM 1842 O O . SER A 1 233 ? 5.634 7.050 -12.915 1.00 79.56 233 SER A O 1
#

Sequence (233 aa):
MAFGNQNDLKKDEKENCENCMFNTQMRVGDGVLVFTNSVFRAARIMSGGRGAVVVEVLSTKTNLTIPLKSLFRPYPRIANGIFNQMALSKTYEEHQNELDIIKPIFEERAVFKPEIIRQIPSFKCKYQTHKSVQRYMSGEAESLIPVNGNVEIVKVGKVGFGMVAVMDLEQEIPIGEYIGEIVSKGECNRRKKLGEDSHDSECMFYTFESDVFVGRNTRKIYIDGAQIGNELS

InterPro domains:
  IPR046341 SET domain superfamily [G3DSA:2.170.270.10] (85-233)
  IPR046341 SET domain superfamily [SSF82199] (147-231)

pLDDT: mean 78.97, std 16.05, range [25.56, 95.5]